Protein AF-B5U8W1-F1 (afdb_monomer)

Organism: Enterococcus faecium (NCBI:txid1352)

Structure (mmCIF, N/CA/C/O backbone):
data_AF-B5U8W1-F1
#
_entry.id   AF-B5U8W1-F1
#
loop_
_atom_site.group_PDB
_atom_site.id
_atom_site.type_symbol
_atom_site.label_atom_id
_atom_site.label_alt_id
_atom_site.label_comp_id
_atom_site.label_asym_id
_atom_site.label_entity_id
_atom_site.label_seq_id
_atom_site.pdbx_PDB_ins_code
_atom_site.Cartn_x
_atom_site.Cartn_y
_atom_site.Cartn_z
_atom_site.occupancy
_atom_site.B_iso_or_equiv
_atom_site.auth_seq_id
_atom_site.auth_comp_id
_atom_site.auth_asym_id
_atom_site.auth_atom_id
_atom_site.pdbx_PDB_model_num
ATOM 1 N N . MET A 1 1 ? 2.249 5.305 30.694 1.00 30.55 1 MET A N 1
ATOM 2 C CA . MET A 1 1 ? 3.292 5.042 29.687 1.00 30.55 1 MET A CA 1
ATOM 3 C C . MET A 1 1 ? 2.609 4.228 28.609 1.00 30.55 1 MET A C 1
ATOM 5 O O . MET A 1 1 ? 2.405 3.039 28.815 1.00 30.55 1 MET A O 1
ATOM 9 N N . SER A 1 2 ? 2.091 4.882 27.570 1.00 39.44 2 SER A N 1
ATOM 10 C CA . SER A 1 2 ? 1.620 4.175 26.380 1.00 39.44 2 SER A CA 1
ATOM 11 C C . SER A 1 2 ? 2.846 3.517 25.755 1.00 39.44 2 SER A C 1
ATOM 13 O O . SER A 1 2 ? 3.853 4.183 25.526 1.00 39.44 2 SER A O 1
ATOM 15 N N . ASN A 1 3 ? 2.806 2.200 25.561 1.00 41.41 3 ASN A N 1
ATOM 16 C CA . ASN A 1 3 ? 3.732 1.559 24.639 1.00 41.41 3 ASN A CA 1
ATOM 17 C C . ASN A 1 3 ? 3.352 2.088 23.257 1.00 41.41 3 ASN A C 1
ATOM 19 O O . ASN A 1 3 ? 2.388 1.605 22.670 1.00 41.41 3 ASN A O 1
ATOM 23 N N . GLU A 1 4 ? 4.041 3.126 22.796 1.00 60.97 4 GLU A N 1
ATOM 24 C CA . GLU A 1 4 ? 3.951 3.583 21.414 1.00 60.97 4 GLU A CA 1
ATOM 25 C C . GLU A 1 4 ? 4.407 2.399 20.555 1.00 60.97 4 GLU A C 1
ATOM 27 O O . GLU A 1 4 ? 5.575 2.002 20.582 1.00 60.97 4 GLU A O 1
ATOM 32 N N . GLN A 1 5 ? 3.449 1.711 19.932 1.00 71.38 5 GLN A N 1
ATOM 33 C CA . GLN A 1 5 ? 3.766 0.590 19.061 1.00 71.38 5 GLN A CA 1
ATOM 34 C C . GLN A 1 5 ? 4.515 1.140 17.853 1.00 71.38 5 GLN A C 1
ATOM 36 O O . GLN A 1 5 ? 4.061 2.078 17.205 1.00 71.38 5 GLN A O 1
ATOM 41 N N . ASN A 1 6 ? 5.677 0.556 17.575 1.00 83.88 6 ASN A N 1
ATOM 42 C CA . ASN A 1 6 ? 6.436 0.876 16.384 1.00 83.88 6 ASN A CA 1
ATOM 43 C C . ASN A 1 6 ? 5.897 0.034 15.218 1.00 83.88 6 ASN A C 1
ATOM 45 O O . ASN A 1 6 ? 6.032 -1.193 15.235 1.00 83.88 6 ASN A O 1
ATOM 49 N N . TYR A 1 7 ? 5.278 0.687 14.238 1.00 91.69 7 TYR A N 1
ATOM 50 C CA . TYR A 1 7 ? 4.768 0.040 13.025 1.00 91.69 7 TYR A CA 1
ATOM 51 C C . TYR A 1 7 ? 5.828 -0.056 11.917 1.00 91.69 7 TYR A C 1
ATOM 53 O O . TYR A 1 7 ? 5.619 -0.762 10.942 1.00 91.69 7 TYR A O 1
ATOM 61 N N . GLU A 1 8 ? 7.002 0.567 12.091 1.00 88.44 8 GLU A N 1
ATOM 62 C CA . GLU A 1 8 ? 8.129 0.467 11.145 1.00 88.44 8 GLU A CA 1
ATOM 63 C C . GLU A 1 8 ? 8.721 -0.949 11.087 1.00 88.44 8 GLU A C 1
ATOM 65 O O . GLU A 1 8 ? 9.368 -1.345 10.117 1.00 88.44 8 GLU A O 1
ATOM 70 N N . THR A 1 9 ? 8.547 -1.722 12.161 1.00 86.56 9 THR A N 1
ATOM 71 C CA . THR A 1 9 ? 8.993 -3.114 12.232 1.00 86.56 9 THR A CA 1
ATOM 72 C C . THR A 1 9 ? 7.877 -4.044 11.782 1.00 86.56 9 THR A C 1
ATOM 74 O O . THR A 1 9 ? 6.750 -3.897 12.230 1.00 86.56 9 THR A O 1
ATOM 77 N N . GLY A 1 10 ? 8.185 -5.053 10.967 1.00 91.00 10 GLY A N 1
ATOM 78 C CA . GLY A 1 10 ? 7.198 -6.073 10.615 1.00 91.00 10 GLY A CA 1
ATOM 79 C C . GLY A 1 10 ? 6.684 -6.856 11.833 1.00 91.00 10 GLY A C 1
ATOM 80 O O . GLY A 1 10 ? 7.427 -7.111 12.786 1.00 91.00 10 GLY A O 1
ATOM 81 N N . GLY A 1 11 ? 5.417 -7.267 11.794 1.00 95.00 11 GLY A N 1
ATOM 82 C CA . GLY A 1 11 ? 4.741 -7.951 12.894 1.00 95.00 11 GLY A CA 1
ATOM 83 C C . GLY A 1 11 ? 3.240 -8.133 12.670 1.00 95.00 11 GLY A C 1
ATOM 84 O O . GLY A 1 11 ? 2.691 -7.719 11.651 1.00 95.00 11 GLY A O 1
ATOM 85 N N . THR A 1 12 ? 2.571 -8.761 13.639 1.00 96.31 12 THR A N 1
ATOM 86 C CA . THR A 1 12 ? 1.105 -8.840 13.682 1.00 96.31 12 THR A CA 1
ATOM 87 C C . THR A 1 12 ? 0.570 -7.841 14.696 1.00 96.31 12 THR A C 1
ATOM 89 O O . THR A 1 12 ? 0.986 -7.854 15.857 1.00 96.31 12 THR A O 1
ATOM 92 N N . TYR A 1 13 ? -0.368 -7.004 14.265 1.00 96.12 13 TYR A N 1
ATOM 93 C CA . TYR A 1 13 ? -0.901 -5.890 15.040 1.00 96.12 13 TYR A CA 1
ATOM 94 C C . TYR A 1 13 ? -2.415 -5.988 15.161 1.00 96.12 13 TYR A C 1
ATOM 96 O O . TYR A 1 13 ? -3.094 -6.334 14.198 1.00 96.12 13 TYR A O 1
ATOM 104 N N . ARG A 1 14 ? -2.940 -5.642 16.339 1.00 97.00 14 ARG A N 1
ATOM 105 C CA . ARG A 1 14 ? -4.378 -5.491 16.569 1.00 97.00 14 ARG A CA 1
ATOM 106 C C . ARG A 1 14 ? -4.743 -4.024 16.403 1.00 97.00 14 ARG A C 1
ATOM 108 O O . ARG A 1 14 ? -4.259 -3.200 17.176 1.00 97.00 14 ARG A O 1
ATOM 115 N N . LEU A 1 15 ? -5.569 -3.718 15.412 1.00 96.56 15 LEU A N 1
ATOM 116 C CA . LEU A 1 15 ? -5.973 -2.359 15.050 1.00 96.56 15 LEU A CA 1
ATOM 117 C C . LEU A 1 15 ? -7.496 -2.272 14.895 1.00 96.56 15 LEU A C 1
ATOM 119 O O . LEU A 1 15 ? -8.208 -3.275 14.993 1.00 96.56 15 LEU A O 1
ATOM 123 N N . PHE A 1 16 ? -7.988 -1.062 14.646 1.00 96.94 16 PHE A N 1
ATOM 124 C CA . PHE A 1 16 ? -9.403 -0.760 14.494 1.00 96.94 16 PHE A CA 1
ATOM 125 C C . PHE A 1 16 ? -9.703 -0.066 13.165 1.00 96.94 16 PHE A C 1
ATOM 127 O O . PHE A 1 16 ? -8.886 0.701 12.656 1.00 96.94 16 PHE A O 1
ATOM 134 N N . HIS A 1 17 ? -10.902 -0.302 12.635 1.00 94.88 17 HIS A N 1
ATOM 135 C CA . HIS A 1 17 ? -11.462 0.402 11.482 1.00 94.88 17 HIS A CA 1
ATOM 136 C C . HIS A 1 17 ? -12.899 0.832 11.780 1.00 94.88 17 HIS A C 1
ATOM 138 O O . HIS A 1 17 ? -13.675 0.047 12.319 1.00 94.88 17 HIS A O 1
ATOM 144 N N . GLY A 1 18 ? -13.266 2.059 11.419 1.00 91.94 18 GLY A N 1
ATOM 145 C CA . GLY A 1 18 ? -14.639 2.553 11.517 1.00 91.94 18 GLY A CA 1
ATOM 146 C C . GLY A 1 18 ? -15.299 2.639 10.150 1.00 91.94 18 GLY A C 1
ATOM 147 O O . GLY A 1 18 ? -14.712 3.201 9.227 1.00 91.94 18 GLY A O 1
ATOM 148 N N . SER A 1 19 ? -16.523 2.128 10.019 1.00 89.69 19 SER A N 1
ATOM 149 C CA . SER A 1 19 ? -17.302 2.227 8.781 1.00 89.69 19 SER A CA 1
ATOM 150 C C . SER A 1 19 ? -18.789 2.376 9.066 1.00 89.69 19 SER A C 1
ATOM 152 O O . SER A 1 19 ? -19.325 1.741 9.966 1.00 89.69 19 SER A O 1
ATOM 154 N N . MET A 1 20 ? -19.483 3.153 8.239 1.00 87.69 20 MET A N 1
ATOM 155 C CA . MET A 1 20 ? -20.947 3.243 8.267 1.00 87.69 20 MET A CA 1
ATOM 156 C C . MET A 1 20 ? -21.636 1.969 7.770 1.00 87.69 20 MET A C 1
ATOM 158 O O . MET A 1 20 ? -22.775 1.694 8.137 1.00 87.69 20 MET A O 1
ATOM 162 N N . ASN A 1 21 ? -20.956 1.200 6.920 1.00 86.62 21 ASN A N 1
ATOM 163 C CA . ASN A 1 21 ? -21.513 0.021 6.273 1.00 86.62 21 ASN A CA 1
ATOM 164 C C . ASN A 1 21 ? -20.917 -1.253 6.868 1.00 86.62 21 ASN A C 1
ATOM 166 O O . ASN A 1 21 ? -19.707 -1.327 7.125 1.00 86.62 21 ASN A O 1
ATOM 170 N N . LYS A 1 22 ? -21.770 -2.267 7.030 1.00 90.38 22 LYS A N 1
ATOM 171 C CA . LYS A 1 22 ? -21.337 -3.618 7.374 1.00 90.38 22 LYS A CA 1
ATOM 172 C C . LYS A 1 22 ? -20.770 -4.313 6.139 1.00 90.38 22 LYS A C 1
ATOM 174 O O . LYS A 1 22 ? -21.402 -4.286 5.086 1.00 90.38 22 LYS A O 1
ATOM 179 N N . PHE A 1 23 ? -19.623 -4.953 6.289 1.00 90.62 23 PHE A N 1
ATOM 180 C CA . PHE A 1 23 ? -18.994 -5.800 5.287 1.00 90.62 23 PHE A CA 1
ATOM 181 C C . PHE A 1 23 ? -18.263 -6.949 5.982 1.00 90.62 23 PHE A C 1
ATOM 183 O O . PHE A 1 23 ? -17.957 -6.869 7.172 1.00 90.62 23 PHE A O 1
ATOM 190 N N . ASP A 1 24 ? -17.990 -8.008 5.227 1.00 92.12 24 ASP A N 1
ATOM 191 C CA . ASP A 1 24 ? -17.320 -9.208 5.739 1.00 92.12 24 ASP A CA 1
ATOM 192 C C . ASP A 1 24 ? -15.857 -9.308 5.274 1.00 92.12 24 ASP A C 1
ATOM 194 O O . ASP A 1 24 ? -15.098 -10.125 5.792 1.00 92.12 24 ASP A O 1
ATOM 198 N N . GLU A 1 25 ? -15.440 -8.459 4.329 1.00 89.88 25 GLU A N 1
ATOM 199 C CA . GLU A 1 25 ? -14.076 -8.410 3.803 1.00 89.88 25 GLU A CA 1
ATOM 200 C C . GLU A 1 25 ? -13.657 -6.987 3.418 1.00 89.88 25 GLU A C 1
ATOM 202 O O . GLU A 1 25 ? -14.478 -6.163 3.008 1.00 89.88 25 GLU A O 1
ATOM 207 N N . PHE A 1 26 ? -12.361 -6.701 3.553 1.00 90.94 26 PHE A N 1
ATOM 208 C CA . PHE A 1 26 ? -11.763 -5.490 3.004 1.00 90.94 26 PHE A CA 1
ATOM 209 C C . PHE A 1 26 ? -11.392 -5.720 1.538 1.00 90.94 26 PHE A C 1
ATOM 211 O O . PHE A 1 26 ? -10.881 -6.778 1.182 1.00 90.94 26 PHE A O 1
ATOM 218 N N . SER A 1 27 ? -11.595 -4.710 0.698 1.00 86.94 27 SER A N 1
ATOM 219 C CA . SER A 1 27 ? -11.246 -4.737 -0.725 1.00 86.94 27 SER A CA 1
ATOM 220 C C . SER A 1 27 ? -10.833 -3.334 -1.176 1.00 86.94 27 SER A C 1
ATOM 222 O O . SER A 1 27 ? -11.279 -2.334 -0.600 1.00 86.94 27 SER A O 1
ATOM 224 N N . LEU A 1 28 ? -9.968 -3.266 -2.192 1.00 84.56 28 LEU A N 1
ATOM 225 C CA . LEU A 1 28 ? -9.628 -2.014 -2.876 1.00 84.56 28 LEU A CA 1
ATOM 226 C C . LEU A 1 28 ? -10.574 -1.711 -4.054 1.00 84.56 28 LEU A C 1
ATOM 228 O O . LEU A 1 28 ? -10.574 -0.586 -4.540 1.00 84.56 28 LEU A O 1
ATOM 232 N N . ASP A 1 29 ? -11.439 -2.653 -4.448 1.00 70.56 29 ASP A N 1
ATOM 233 C CA . ASP A 1 29 ? -12.344 -2.534 -5.605 1.00 70.56 29 ASP A CA 1
ATOM 234 C C . ASP A 1 29 ? -13.505 -1.558 -5.375 1.00 70.56 29 ASP A C 1
ATOM 236 O O . ASP A 1 29 ? -14.103 -1.039 -6.316 1.00 70.56 29 ASP A O 1
ATOM 240 N N . HIS A 1 30 ? -13.873 -1.327 -4.111 1.00 56.78 30 HIS A N 1
ATOM 241 C CA . HIS A 1 30 ? -15.140 -0.686 -3.743 1.00 56.78 30 HIS A CA 1
ATOM 242 C C . HIS A 1 30 ? -15.004 0.769 -3.266 1.00 56.78 30 HIS A C 1
ATOM 244 O O . HIS A 1 30 ? -15.860 1.256 -2.521 1.00 56.78 30 HIS A O 1
ATOM 250 N N . LYS A 1 31 ? -13.972 1.509 -3.698 1.00 52.62 31 LYS A N 1
ATOM 251 C CA . LYS A 1 31 ? -13.889 2.957 -3.433 1.00 52.62 31 LYS A CA 1
ATOM 252 C C . LYS A 1 31 ? -13.625 3.801 -4.674 1.00 52.62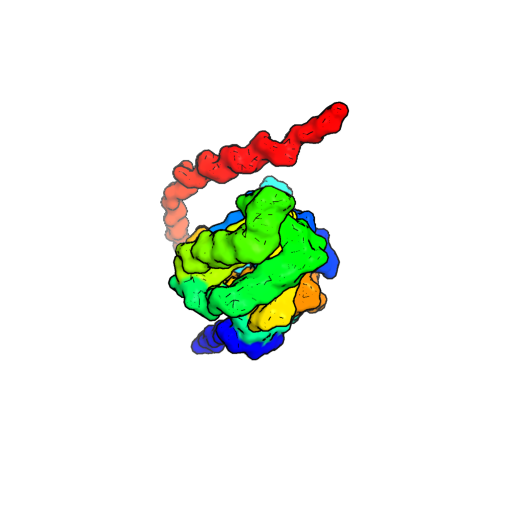 31 LYS A C 1
ATOM 254 O O . LYS A 1 31 ? -12.707 3.564 -5.445 1.00 52.62 31 LYS A O 1
ATOM 259 N N . GLY A 1 32 ? -14.447 4.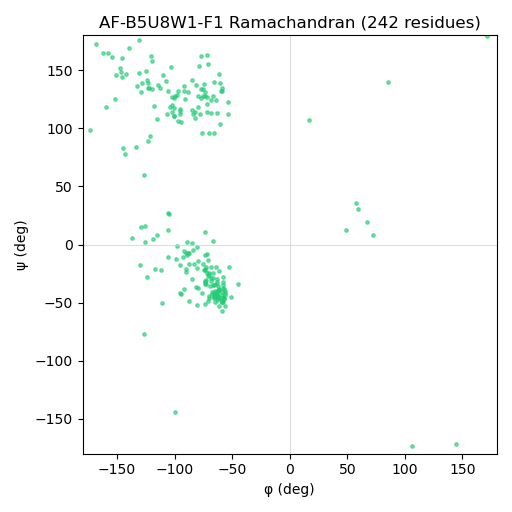844 -4.802 1.00 42.69 32 GLY A N 1
ATOM 260 C CA . GLY A 1 32 ? -14.302 5.902 -5.788 1.00 42.69 32 GLY A CA 1
ATOM 261 C C . GLY A 1 32 ? -13.163 6.865 -5.454 1.00 42.69 32 GLY A C 1
ATOM 262 O O . GLY A 1 32 ? -13.081 7.369 -4.337 1.00 42.69 32 GLY A O 1
ATOM 263 N N . LEU A 1 33 ? -12.325 7.113 -6.462 1.00 35.56 33 LEU A N 1
ATOM 264 C CA . LEU A 1 33 ? -11.716 8.392 -6.871 1.00 35.56 33 LEU A CA 1
ATOM 265 C C . LEU A 1 33 ? -11.032 9.305 -5.840 1.00 35.56 33 LEU A C 1
ATOM 267 O O . LEU A 1 33 ? -10.677 10.424 -6.192 1.00 35.56 33 LEU A O 1
ATOM 271 N N . ASN A 1 34 ? -10.767 8.855 -4.620 1.00 38.81 34 ASN A N 1
ATOM 272 C CA . ASN A 1 34 ? -10.012 9.633 -3.648 1.00 38.81 34 ASN A CA 1
ATOM 273 C C . ASN A 1 34 ? -8.794 8.829 -3.197 1.00 38.81 34 ASN A C 1
ATOM 275 O O . ASN A 1 34 ? -8.845 8.121 -2.191 1.00 38.81 34 ASN A O 1
ATOM 279 N N . GLY A 1 35 ? -7.683 8.986 -3.923 1.00 44.66 35 GLY A N 1
ATOM 280 C CA . GLY A 1 35 ? -6.381 8.929 -3.268 1.00 44.66 35 GLY A CA 1
ATOM 281 C C . GLY A 1 35 ? -6.442 9.942 -2.132 1.00 44.66 35 GLY A C 1
ATOM 282 O O . GLY A 1 35 ? -6.656 11.132 -2.366 1.00 44.66 35 GLY A O 1
ATOM 283 N N . THR A 1 36 ? -6.414 9.474 -0.889 1.00 63.03 36 THR A N 1
ATOM 284 C CA . THR A 1 36 ? -6.356 10.423 0.220 1.00 63.03 36 THR A CA 1
ATOM 285 C C . THR A 1 36 ? -4.955 11.037 0.227 1.00 63.03 36 THR A C 1
ATOM 287 O O . THR A 1 36 ? -4.025 10.468 -0.348 1.00 63.03 36 THR A O 1
ATOM 290 N N . ALA A 1 37 ? -4.767 12.160 0.921 1.00 65.56 37 ALA A N 1
ATOM 291 C CA . ALA A 1 37 ? -3.443 12.769 1.084 1.00 65.56 37 ALA A CA 1
ATOM 292 C C . ALA A 1 37 ? -2.370 11.793 1.625 1.00 65.56 37 ALA A C 1
ATOM 294 O O . ALA A 1 37 ? -1.185 12.042 1.458 1.00 65.56 37 ALA A O 1
ATOM 295 N N . ASN A 1 38 ? -2.785 10.679 2.242 1.00 82.38 38 ASN A N 1
ATOM 296 C CA . ASN A 1 38 ? -1.913 9.687 2.868 1.00 82.38 38 ASN A CA 1
ATOM 297 C C . ASN A 1 38 ? -1.783 8.384 2.055 1.00 82.38 38 ASN A C 1
ATOM 299 O O . ASN A 1 38 ? -1.329 7.379 2.596 1.00 82.38 38 ASN A O 1
ATOM 303 N N . GLY A 1 39 ? -2.233 8.366 0.796 1.00 86.12 39 GLY A N 1
ATOM 304 C CA . GLY A 1 39 ? -2.195 7.187 -0.073 1.00 86.12 39 GLY A CA 1
ATOM 305 C C . GLY A 1 39 ? -3.544 6.512 -0.312 1.00 86.12 39 GLY A C 1
ATOM 306 O O . GLY A 1 39 ? -4.601 7.015 0.083 1.00 86.12 39 GLY A O 1
ATOM 307 N N . PHE A 1 40 ? -3.501 5.367 -0.993 1.00 89.81 40 PHE A N 1
ATOM 308 C CA . PHE A 1 40 ? -4.621 4.435 -1.110 1.00 89.81 40 PHE A CA 1
ATOM 309 C C . PHE A 1 40 ? -4.411 3.227 -0.190 1.00 89.81 40 PHE A C 1
ATOM 311 O O . PHE A 1 40 ? -3.281 2.857 0.111 1.00 89.81 40 PHE A O 1
ATOM 318 N N . GLY A 1 41 ? -5.502 2.596 0.247 1.00 92.06 41 GLY A N 1
ATOM 319 C CA . GLY A 1 41 ? -5.459 1.380 1.060 1.00 92.06 41 GLY A CA 1
ATOM 320 C C . GLY A 1 41 ? -6.572 1.300 2.103 1.00 92.06 41 GLY A C 1
ATOM 321 O O . GLY A 1 41 ? -7.500 2.113 2.133 1.00 92.06 41 GLY A O 1
ATOM 322 N N . VAL A 1 42 ? -6.475 0.301 2.977 1.00 93.12 42 VAL A N 1
ATOM 323 C CA . VAL A 1 42 ? -7.359 0.095 4.127 1.00 93.12 42 VAL A CA 1
ATOM 324 C C . VAL A 1 42 ? -6.857 0.924 5.306 1.00 93.12 42 VAL A C 1
ATOM 326 O O . VAL A 1 42 ? -5.775 0.683 5.831 1.00 93.12 42 VAL A O 1
ATOM 329 N N . TYR A 1 43 ? -7.659 1.893 5.742 1.00 93.06 43 TYR A N 1
ATOM 330 C CA . TYR A 1 43 ? -7.314 2.811 6.830 1.00 93.06 43 TYR A CA 1
ATOM 331 C C . TYR A 1 43 ? -7.597 2.165 8.180 1.00 93.06 43 TYR A C 1
ATOM 333 O O . TYR A 1 43 ? -8.758 1.926 8.514 1.00 93.06 43 TYR A O 1
ATOM 341 N N . LEU A 1 44 ? -6.551 1.912 8.957 1.00 94.62 44 LEU A N 1
ATOM 342 C CA . LEU A 1 44 ? -6.619 1.352 10.301 1.00 94.62 44 LEU A CA 1
ATOM 343 C C . LEU A 1 44 ? -6.017 2.325 11.318 1.00 94.62 44 LEU A C 1
ATOM 345 O O . LEU A 1 44 ? -5.187 3.167 10.986 1.00 94.62 44 LEU A O 1
ATOM 349 N N . THR A 1 45 ? -6.393 2.187 12.583 1.00 94.12 45 THR A N 1
ATOM 350 C CA . THR A 1 45 ? -5.824 2.975 13.682 1.00 94.12 45 THR A CA 1
ATOM 351 C C . THR A 1 45 ? -5.667 2.118 14.939 1.00 94.12 45 THR A C 1
ATOM 353 O O . THR A 1 45 ? -6.490 1.233 15.180 1.00 94.12 45 THR A O 1
ATOM 356 N N . PRO A 1 46 ? -4.640 2.342 15.777 1.00 93.94 46 PRO A N 1
ATOM 357 C CA . PRO A 1 46 ? -4.584 1.727 17.103 1.00 93.94 46 PRO A CA 1
ATOM 358 C C . PRO A 1 46 ? -5.600 2.303 18.091 1.00 93.94 46 PRO A C 1
ATOM 360 O O . PRO A 1 46 ? -5.817 1.723 19.156 1.00 93.94 46 PRO A O 1
ATOM 363 N N . ASN A 1 47 ? -6.214 3.440 17.767 1.00 93.00 47 ASN A N 1
ATOM 364 C CA . ASN A 1 47 ? -7.130 4.140 18.647 1.00 93.00 47 ASN A CA 1
ATOM 365 C C . ASN A 1 47 ? -8.587 3.787 18.320 1.00 93.00 47 ASN A C 1
ATOM 367 O O . ASN A 1 47 ? -9.164 4.259 17.338 1.00 93.00 47 ASN A O 1
ATOM 371 N N . LYS A 1 48 ? -9.205 2.980 19.190 1.00 93.94 48 LYS A N 1
ATOM 372 C CA . LYS A 1 48 ? -10.614 2.591 19.052 1.00 93.94 48 LYS A CA 1
ATOM 373 C C . LYS A 1 48 ? -11.555 3.802 19.027 1.00 93.94 48 LYS A C 1
ATOM 375 O O . LYS A 1 48 ? -12.516 3.777 18.270 1.00 93.94 48 LYS A O 1
ATOM 380 N N . GLU A 1 49 ? -11.286 4.849 19.808 1.00 91.31 49 GLU A N 1
ATOM 381 C CA . GLU A 1 49 ? -12.141 6.046 19.860 1.00 91.31 49 GLU A CA 1
ATOM 382 C C . GLU A 1 49 ? -12.160 6.766 18.510 1.00 91.31 49 GLU A C 1
ATOM 384 O O . GLU A 1 49 ? -13.225 7.134 18.018 1.00 91.31 49 GLU A O 1
ATOM 389 N N . MET A 1 50 ? -11.007 6.880 17.850 1.00 89.38 50 MET A N 1
ATOM 390 C CA . MET A 1 50 ? -10.950 7.462 16.512 1.00 89.38 50 MET A CA 1
ATOM 391 C C . MET A 1 50 ? -11.701 6.603 15.488 1.00 89.38 50 MET A C 1
ATOM 393 O O . MET A 1 50 ? -12.451 7.139 14.672 1.00 89.38 50 MET A O 1
ATOM 397 N N . ALA A 1 51 ? -11.559 5.274 15.540 1.00 91.50 51 ALA A N 1
ATOM 398 C CA . ALA A 1 51 ? -12.348 4.384 14.688 1.00 91.50 51 ALA A CA 1
ATOM 399 C C . ALA A 1 51 ? -13.859 4.574 14.922 1.00 91.50 51 ALA A C 1
ATOM 401 O O . ALA A 1 51 ? -14.620 4.663 13.960 1.00 91.50 51 ALA A O 1
ATOM 402 N N . THR A 1 52 ? -14.296 4.732 16.175 1.00 91.88 52 THR A N 1
ATOM 403 C CA . THR A 1 52 ? -15.689 5.061 16.510 1.00 91.88 52 THR A CA 1
ATOM 404 C C . THR A 1 52 ? -16.143 6.362 15.847 1.00 91.88 52 THR A C 1
ATOM 406 O O . THR A 1 52 ? -17.190 6.369 15.205 1.00 91.88 52 THR A O 1
ATOM 409 N N . MET A 1 53 ? -15.333 7.428 15.870 1.00 87.81 53 MET A N 1
ATOM 410 C CA . MET A 1 53 ? -15.681 8.692 15.198 1.00 87.81 53 MET A CA 1
ATOM 411 C C . MET A 1 53 ? -15.939 8.515 13.694 1.00 87.81 53 MET A C 1
ATOM 413 O O . MET A 1 53 ? -16.779 9.212 13.130 1.00 87.81 53 MET A O 1
ATOM 417 N N . TYR A 1 54 ? -15.221 7.606 13.024 1.00 86.38 54 TYR A N 1
ATOM 418 C CA . TYR A 1 54 ? -15.459 7.265 11.615 1.00 86.38 54 TYR A CA 1
ATOM 419 C C . TYR A 1 54 ? -16.730 6.427 11.409 1.00 86.38 54 TYR A C 1
ATOM 421 O O . TYR A 1 54 ? -17.395 6.575 10.385 1.00 86.38 54 TYR A O 1
ATOM 429 N N . ALA A 1 55 ? -17.087 5.586 12.380 1.00 89.38 55 ALA A N 1
ATOM 430 C CA . ALA A 1 55 ? -18.320 4.808 12.368 1.00 89.38 55 ALA A CA 1
ATOM 431 C C . ALA A 1 55 ? -19.572 5.644 12.696 1.00 89.38 55 ALA A C 1
ATOM 433 O O . ALA A 1 55 ? -20.674 5.197 12.422 1.00 89.38 55 ALA A O 1
ATOM 434 N N . GLU A 1 56 ? -19.449 6.842 13.267 1.00 86.19 56 GLU A N 1
ATOM 435 C CA . GLU A 1 56 ? -20.598 7.665 13.687 1.00 86.19 56 GLU A CA 1
ATOM 436 C C . GLU A 1 56 ? -20.996 8.764 12.680 1.00 86.19 56 GLU A C 1
ATOM 438 O O . GLU A 1 56 ? -21.968 9.483 12.897 1.00 86.19 56 GLU A O 1
ATOM 443 N N . GLN A 1 57 ? -20.297 8.910 11.549 1.00 72.31 57 GLN A N 1
ATOM 444 C CA . GLN A 1 57 ? -20.483 10.039 10.616 1.00 72.31 57 GLN A CA 1
ATOM 445 C C . GLN A 1 57 ? -21.758 10.016 9.750 1.00 72.31 57 GLN A C 1
ATOM 447 O O . GLN A 1 57 ? -21.892 10.806 8.813 1.00 72.31 57 GLN A O 1
ATOM 452 N N . GLY A 1 58 ? -22.708 9.127 10.024 1.00 59.06 58 GLY A N 1
ATOM 453 C CA . GLY A 1 58 ? -23.934 9.006 9.244 1.00 59.06 58 GLY A CA 1
ATOM 454 C C . GLY A 1 58 ? -24.911 10.149 9.502 1.00 59.06 58 GLY A C 1
ATOM 455 O O . GLY A 1 58 ? -25.342 10.373 10.629 1.00 59.06 58 GLY A O 1
ATOM 456 N N . SER A 1 59 ? -25.379 10.805 8.440 1.00 53.47 59 SER A N 1
ATOM 457 C CA . SER A 1 59 ? -26.355 11.910 8.493 1.00 53.47 59 SER A CA 1
ATOM 458 C C . SER A 1 59 ? -27.763 11.515 8.979 1.00 53.47 59 SER A C 1
ATOM 460 O O . SER A 1 59 ? -28.661 12.352 9.004 1.00 53.47 59 SER A O 1
ATOM 462 N N . ASN A 1 60 ? -27.976 10.251 9.359 1.00 57.66 60 ASN A N 1
ATOM 463 C CA . ASN A 1 60 ? -29.299 9.669 9.604 1.00 57.66 60 ASN A CA 1
ATOM 464 C C . ASN A 1 60 ? -29.540 9.246 11.065 1.00 57.66 60 ASN A C 1
ATOM 466 O O . ASN A 1 60 ? -30.543 8.593 11.342 1.00 57.66 60 ASN A O 1
ATOM 470 N N . GLY A 1 61 ? -28.638 9.577 11.998 1.00 60.25 61 GLY A N 1
ATOM 471 C CA . GLY A 1 61 ? -28.780 9.211 13.419 1.00 60.25 61 GLY A CA 1
ATOM 472 C C . GLY A 1 61 ? -28.569 7.721 13.733 1.00 60.25 61 GLY A C 1
ATOM 473 O O . GLY A 1 61 ? -28.805 7.298 14.868 1.00 60.25 61 GLY A O 1
ATOM 474 N N . ASN A 1 62 ? -28.118 6.942 12.745 1.00 68.25 62 ASN A N 1
ATOM 475 C CA . ASN A 1 62 ? -27.655 5.569 12.923 1.00 68.25 62 ASN A CA 1
ATOM 476 C C . ASN A 1 62 ? -26.135 5.566 13.036 1.00 68.25 62 ASN A C 1
ATOM 478 O O . ASN A 1 62 ? -25.456 6.154 12.193 1.00 68.25 62 ASN A O 1
ATOM 482 N N . ASN A 1 63 ? -25.626 4.861 14.040 1.00 83.94 63 ASN A N 1
ATOM 483 C CA . ASN A 1 63 ? -24.208 4.573 14.154 1.00 83.94 63 ASN A CA 1
ATOM 484 C C . ASN A 1 63 ? -23.833 3.449 13.173 1.00 83.94 63 ASN A C 1
ATOM 486 O O . ASN A 1 63 ? -24.690 2.723 12.668 1.00 83.94 63 ASN A O 1
ATOM 490 N N . GLY A 1 64 ? -22.549 3.320 12.884 1.00 91.69 64 GLY A N 1
ATOM 491 C CA . GLY A 1 64 ? -21.984 2.280 12.038 1.00 91.69 64 GLY A CA 1
ATOM 492 C C . GLY A 1 64 ? -21.365 1.145 12.846 1.00 91.69 64 GLY A C 1
ATOM 493 O O . GLY A 1 64 ? -21.831 0.770 13.923 1.00 91.69 64 GLY A O 1
ATOM 494 N N . PHE A 1 65 ? -20.276 0.614 12.304 1.00 93.50 65 PHE A N 1
ATOM 495 C CA . PHE A 1 65 ? -19.567 -0.552 12.795 1.00 93.50 65 PHE A CA 1
ATOM 496 C C . PHE A 1 65 ? -18.111 -0.207 13.092 1.00 93.50 65 PHE A C 1
ATOM 498 O O . PHE A 1 65 ? -17.427 0.414 12.271 1.00 93.50 65 PHE A O 1
ATOM 505 N N . VAL A 1 66 ? -17.623 -0.661 14.245 1.00 96.25 66 VAL A N 1
ATOM 506 C CA . VAL A 1 66 ? -16.194 -0.651 14.572 1.00 96.25 66 VAL A CA 1
ATOM 507 C C . VAL A 1 66 ? -15.660 -2.066 14.438 1.00 96.25 66 VAL A C 1
ATOM 509 O O . VAL A 1 66 ? -16.080 -2.980 15.144 1.00 96.25 66 VAL A O 1
ATOM 512 N N . TYR A 1 67 ? -14.720 -2.241 13.525 1.00 96.94 67 TYR A N 1
ATOM 513 C CA . TYR A 1 67 ? -14.037 -3.499 13.287 1.00 96.94 67 TYR A CA 1
ATOM 514 C C . TYR A 1 67 ? -12.789 -3.538 14.140 1.00 96.94 67 TYR A C 1
ATOM 516 O O . TYR A 1 67 ? -11.996 -2.598 14.139 1.00 96.94 67 TYR A O 1
ATOM 524 N N . GLU A 1 68 ? -12.604 -4.650 14.825 1.00 98.06 68 GLU A N 1
ATOM 525 C CA . GLU A 1 68 ? -11.336 -5.033 15.403 1.00 98.06 68 GLU A CA 1
ATOM 526 C C . GLU A 1 68 ? -10.669 -6.044 14.479 1.00 98.06 68 GLU A C 1
ATOM 528 O O . GLU A 1 68 ? -11.282 -7.044 14.092 1.00 98.06 68 GLU A O 1
ATOM 533 N N . VAL A 1 69 ? -9.420 -5.772 14.114 1.00 97.62 69 VAL A N 1
ATOM 534 C CA . VAL A 1 69 ? -8.703 -6.552 13.110 1.00 97.62 69 VAL A CA 1
ATOM 535 C C . VAL A 1 69 ? -7.325 -6.957 13.606 1.00 97.62 69 VAL A C 1
ATOM 537 O O . VAL A 1 69 ? -6.670 -6.203 14.325 1.00 97.62 69 VAL 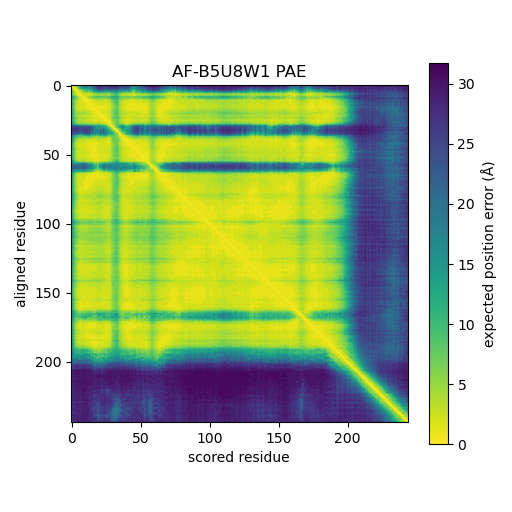A O 1
ATOM 540 N N . ASN A 1 70 ? -6.864 -8.124 13.167 1.00 97.94 70 ASN A N 1
ATOM 541 C CA . ASN A 1 70 ? -5.454 -8.483 13.178 1.00 97.94 70 ASN A CA 1
ATOM 542 C C . ASN A 1 70 ? -4.874 -8.235 11.784 1.00 97.94 70 ASN A C 1
ATOM 544 O O . ASN A 1 70 ? -5.413 -8.725 10.793 1.00 97.94 70 ASN A O 1
ATOM 548 N N . VAL A 1 71 ? -3.764 -7.504 11.702 1.00 97.06 71 VAL A N 1
ATOM 549 C CA . VAL A 1 71 ? -3.067 -7.226 10.443 1.00 97.06 71 VAL A CA 1
ATOM 550 C C . VAL A 1 71 ? -1.616 -7.682 10.495 1.00 97.06 71 VAL A C 1
ATOM 552 O O . VAL A 1 71 ? -0.931 -7.494 11.499 1.00 97.06 71 VAL A O 1
ATOM 555 N N . GLU A 1 72 ? -1.144 -8.279 9.404 1.00 97.06 72 GLU A N 1
ATOM 556 C CA . GLU A 1 72 ? 0.261 -8.639 9.204 1.00 97.06 72 GLU A CA 1
ATOM 557 C C . GLU A 1 72 ? 0.978 -7.538 8.410 1.00 97.06 72 GLU A C 1
ATOM 559 O O . GLU A 1 72 ? 0.671 -7.305 7.242 1.00 97.06 72 GLU A O 1
ATOM 564 N N . LEU A 1 73 ? 1.946 -6.872 9.040 1.00 97.25 73 LEU A N 1
ATOM 565 C CA . LEU A 1 73 ? 2.764 -5.816 8.442 1.00 97.25 73 LEU A CA 1
ATOM 566 C C . LEU A 1 73 ? 4.200 -6.310 8.239 1.00 97.25 73 LEU A C 1
ATOM 568 O O . LEU A 1 73 ? 4.715 -7.093 9.038 1.00 97.25 73 LEU A O 1
ATOM 572 N N . GLU A 1 74 ? 4.857 -5.848 7.177 1.00 97.00 74 GLU A N 1
ATOM 573 C CA . GLU A 1 74 ? 6.228 -6.244 6.828 1.00 97.00 74 GLU A CA 1
ATOM 574 C C . GLU A 1 74 ? 7.135 -5.021 6.650 1.00 97.00 74 GLU A C 1
ATOM 576 O O . GLU A 1 74 ? 7.922 -4.720 7.545 1.00 97.00 74 GLU A O 1
ATOM 581 N N . LYS A 1 75 ? 7.027 -4.315 5.517 1.00 97.31 75 LYS A N 1
ATOM 582 C CA . LYS A 1 75 ? 7.805 -3.102 5.224 1.00 97.31 75 LYS A CA 1
ATOM 583 C C . LYS A 1 75 ? 6.874 -1.900 4.997 1.00 97.31 75 LYS A C 1
ATOM 585 O O . LYS A 1 75 ? 5.897 -2.057 4.256 1.00 97.31 75 LYS A O 1
ATOM 590 N N . PRO A 1 76 ? 7.140 -0.730 5.598 1.00 97.12 76 PRO A N 1
ATOM 591 C CA . PRO A 1 76 ? 6.395 0.489 5.314 1.00 97.12 76 PRO A CA 1
ATOM 592 C C . PRO A 1 76 ? 6.847 1.145 4.001 1.00 97.12 76 PRO A C 1
ATOM 594 O O . PRO A 1 76 ? 7.988 0.989 3.563 1.00 97.12 76 PRO A O 1
ATOM 597 N N . ILE A 1 77 ? 5.936 1.888 3.383 1.00 96.88 77 ILE A N 1
ATOM 598 C CA . ILE A 1 77 ? 6.188 2.880 2.339 1.00 96.88 77 ILE A CA 1
ATOM 599 C C . ILE A 1 77 ? 6.459 4.218 3.037 1.00 96.88 77 ILE A C 1
ATOM 601 O O . ILE A 1 77 ? 5.706 4.624 3.925 1.00 96.88 77 ILE A O 1
ATOM 605 N N . SER A 1 78 ? 7.537 4.899 2.646 1.00 95.56 78 SER A N 1
ATOM 606 C CA . SER A 1 78 ? 7.951 6.155 3.273 1.00 95.56 78 SER A CA 1
ATOM 607 C C . SER A 1 78 ? 7.099 7.343 2.820 1.00 95.56 78 SER A C 1
ATOM 609 O O . SER A 1 78 ? 7.016 7.641 1.630 1.00 95.56 78 SER A O 1
ATOM 611 N N . MET A 1 79 ? 6.535 8.070 3.789 1.00 92.75 79 MET A N 1
ATOM 612 C CA . MET A 1 79 ? 5.835 9.349 3.581 1.00 92.75 79 MET A CA 1
ATOM 613 C C . MET A 1 79 ? 6.779 10.522 3.279 1.00 92.75 79 MET A C 1
ATOM 615 O O . MET A 1 79 ? 6.333 11.548 2.782 1.00 92.75 79 MET A O 1
ATOM 619 N N . ASN A 1 80 ? 8.064 10.421 3.636 1.00 93.06 80 ASN A N 1
ATOM 620 C CA . ASN A 1 80 ? 8.932 11.601 3.759 1.00 93.06 80 ASN A CA 1
ATOM 621 C C . ASN A 1 80 ? 10.107 11.623 2.781 1.00 93.06 80 ASN A C 1
ATOM 623 O O . ASN A 1 80 ? 10.702 12.674 2.565 1.00 93.06 80 ASN A O 1
ATOM 627 N N . GLU A 1 81 ? 10.489 10.469 2.242 1.00 95.56 81 GLU A N 1
ATOM 628 C CA . GLU A 1 81 ? 11.657 10.355 1.373 1.00 95.56 81 GLU A CA 1
ATOM 629 C C . GLU A 1 81 ? 11.528 9.170 0.422 1.00 95.56 81 GLU A C 1
ATOM 631 O O . GLU A 1 81 ? 10.753 8.242 0.660 1.00 95.56 81 GLU A O 1
ATOM 636 N N . ARG A 1 82 ? 12.322 9.187 -0.648 1.00 96.00 82 ARG A N 1
ATOM 637 C CA . ARG A 1 82 ? 12.477 8.041 -1.540 1.00 96.00 82 ARG A CA 1
ATOM 638 C C . ARG A 1 82 ? 13.398 6.994 -0.937 1.00 96.00 82 ARG A C 1
ATOM 640 O O . ARG A 1 82 ? 14.608 7.197 -0.849 1.00 96.00 82 ARG A O 1
ATOM 647 N N . THR A 1 83 ? 12.829 5.844 -0.596 1.00 96.69 83 THR A N 1
ATOM 648 C CA . THR A 1 83 ? 13.578 4.654 -0.168 1.00 96.69 83 THR A CA 1
ATOM 649 C C . THR A 1 83 ? 13.482 3.518 -1.181 1.00 96.69 83 THR A C 1
ATOM 651 O O . THR A 1 83 ? 14.362 2.656 -1.215 1.00 96.69 83 THR A O 1
ATOM 654 N N . ILE A 1 84 ? 12.454 3.528 -2.038 1.00 97.81 84 ILE A N 1
ATOM 655 C CA . ILE A 1 84 ? 12.300 2.580 -3.143 1.00 97.81 84 ILE A CA 1
ATOM 656 C C . ILE A 1 84 ? 13.326 2.911 -4.219 1.00 97.81 84 ILE A C 1
ATOM 658 O O . ILE A 1 84 ? 13.270 3.965 -4.863 1.00 97.81 84 ILE A O 1
ATOM 662 N N . THR A 1 85 ? 14.258 1.983 -4.417 1.00 97.31 85 THR A N 1
ATOM 663 C CA . THR A 1 85 ? 15.346 2.128 -5.387 1.00 97.31 85 THR A CA 1
ATOM 664 C C . THR A 1 85 ? 14.840 2.039 -6.827 1.00 97.31 85 THR A C 1
ATOM 666 O O . THR A 1 85 ? 13.853 1.359 -7.104 1.00 97.31 85 THR A O 1
ATOM 669 N N . ASP A 1 86 ? 15.568 2.629 -7.780 1.00 96.75 86 ASP A N 1
ATOM 670 C CA . ASP A 1 86 ? 15.268 2.481 -9.215 1.00 96.75 86 ASP A CA 1
ATOM 671 C C . ASP A 1 86 ? 15.272 1.009 -9.668 1.00 96.75 86 ASP A C 1
ATOM 673 O O . ASP A 1 86 ? 14.567 0.634 -10.605 1.00 96.75 86 ASP A O 1
ATOM 677 N N . GLU A 1 87 ? 16.049 0.147 -9.002 1.00 97.88 87 GLU A N 1
ATOM 678 C CA . GLU A 1 87 ? 16.053 -1.292 -9.270 1.00 97.88 87 GLU A CA 1
ATOM 679 C C . GLU A 1 87 ? 14.746 -1.959 -8.816 1.00 97.88 87 GLU A C 1
ATOM 681 O O . GLU A 1 87 ? 14.174 -2.756 -9.563 1.00 97.88 87 GLU A O 1
ATOM 686 N N . GLU A 1 88 ? 14.263 -1.645 -7.611 1.00 98.38 88 GLU A N 1
ATOM 687 C CA . GLU A 1 88 ? 12.960 -2.114 -7.128 1.00 98.38 88 GLU A CA 1
ATOM 688 C C . GLU A 1 88 ? 11.829 -1.558 -7.997 1.00 98.38 88 GLU A C 1
ATOM 690 O O . GLU A 1 88 ? 10.990 -2.329 -8.460 1.00 98.38 88 GLU A O 1
ATOM 695 N N . LEU A 1 89 ? 11.852 -0.259 -8.306 1.00 98.44 89 LEU A N 1
ATOM 696 C CA . LEU A 1 89 ? 10.881 0.385 -9.187 1.00 98.44 89 LEU A CA 1
ATOM 697 C C . LEU A 1 89 ? 10.851 -0.276 -10.570 1.00 98.44 89 LEU A C 1
ATOM 699 O O . LEU A 1 89 ? 9.785 -0.630 -11.063 1.00 98.44 89 LEU A O 1
ATOM 703 N N . SER A 1 90 ? 12.011 -0.539 -11.175 1.00 98.38 90 SER A N 1
ATOM 704 C CA . SER A 1 90 ? 12.101 -1.238 -12.463 1.00 98.38 90 SER A CA 1
ATOM 705 C C . SER A 1 90 ? 11.432 -2.619 -12.434 1.00 98.38 90 SER A C 1
ATOM 707 O O . SER A 1 90 ? 10.762 -2.982 -13.402 1.00 98.38 90 SER A O 1
ATOM 709 N N . LYS A 1 91 ? 11.561 -3.364 -11.324 1.00 98.69 91 LYS A N 1
ATOM 710 C CA . LYS A 1 91 ? 10.902 -4.670 -11.121 1.00 98.69 91 LYS A CA 1
ATOM 711 C C . LYS A 1 91 ? 9.399 -4.537 -10.867 1.00 98.69 91 LYS A C 1
ATOM 713 O O . LYS A 1 91 ? 8.642 -5.416 -11.271 1.00 98.69 91 LYS A O 1
ATOM 718 N N . VAL A 1 92 ? 8.962 -3.469 -10.197 1.00 98.50 92 VAL A N 1
ATOM 719 C CA . VAL A 1 92 ? 7.533 -3.154 -10.035 1.00 98.50 92 VAL A CA 1
ATOM 720 C C . VAL A 1 92 ? 6.909 -2.890 -11.404 1.00 98.50 92 VAL A C 1
ATOM 722 O O . VAL A 1 92 ? 5.896 -3.503 -11.729 1.00 98.50 92 VAL A O 1
ATOM 725 N N . ILE A 1 93 ? 7.555 -2.068 -12.238 1.00 98.31 93 ILE A N 1
ATOM 726 C CA . ILE A 1 93 ? 7.099 -1.799 -13.607 1.00 98.31 93 ILE A CA 1
ATOM 727 C C . ILE A 1 93 ? 7.086 -3.075 -14.455 1.00 98.31 93 ILE A C 1
ATOM 729 O O . ILE A 1 93 ? 6.133 -3.271 -15.196 1.00 98.31 93 ILE A O 1
ATOM 733 N N . ASP A 1 94 ? 8.067 -3.978 -14.317 1.00 98.31 94 ASP A N 1
ATOM 734 C CA . ASP A 1 94 ? 8.022 -5.284 -15.003 1.00 98.31 94 ASP A CA 1
ATOM 735 C C . ASP A 1 94 ? 6.774 -6.091 -14.624 1.00 98.31 94 ASP A C 1
ATOM 737 O O . ASP A 1 94 ? 6.080 -6.606 -15.496 1.00 98.31 94 ASP A O 1
ATOM 741 N N . LYS A 1 95 ? 6.444 -6.168 -13.330 1.00 97.94 95 LYS A N 1
ATOM 742 C CA . LYS A 1 95 ? 5.253 -6.895 -12.866 1.00 97.94 95 LYS A CA 1
ATOM 743 C C . LYS A 1 95 ? 3.954 -6.289 -13.380 1.00 97.94 95 LYS A C 1
ATOM 745 O O . LYS A 1 95 ? 3.055 -7.029 -13.762 1.00 97.94 95 LYS A O 1
ATOM 750 N N . LEU A 1 96 ? 3.860 -4.962 -13.379 1.00 97.12 96 LEU A N 1
ATOM 751 C CA . LEU A 1 96 ? 2.681 -4.250 -13.871 1.00 97.12 96 LEU A CA 1
ATOM 752 C C . LEU A 1 96 ? 2.577 -4.306 -15.397 1.00 97.12 96 LEU A C 1
ATOM 754 O O . LEU A 1 96 ? 1.475 -4.358 -15.933 1.00 97.12 96 LEU A O 1
ATOM 758 N N . GLN A 1 97 ? 3.707 -4.371 -16.100 1.00 96.94 97 GLN A N 1
ATOM 759 C CA . GLN A 1 97 ? 3.736 -4.605 -17.539 1.00 96.94 97 GLN A CA 1
ATOM 760 C C . GLN A 1 97 ? 3.218 -6.006 -17.879 1.00 96.94 97 GLN A C 1
ATOM 762 O O . GLN A 1 97 ? 2.445 -6.158 -18.820 1.00 96.94 97 GLN A O 1
ATOM 767 N N . GLU A 1 98 ? 3.597 -7.021 -17.097 1.00 94.12 98 GLU A N 1
ATOM 768 C CA . GLU A 1 98 ? 3.107 -8.394 -17.264 1.00 94.12 98 GLU A CA 1
ATOM 769 C C . GLU A 1 98 ? 1.600 -8.534 -16.988 1.00 94.12 98 GLU A C 1
ATOM 771 O O . GLU A 1 98 ? 0.950 -9.358 -17.634 1.00 94.12 98 GLU A O 1
ATOM 776 N N . SER A 1 99 ? 1.043 -7.771 -16.038 1.00 91.38 99 SER A N 1
ATOM 777 C CA . SER A 1 99 ? -0.368 -7.895 -15.643 1.00 91.38 99 SER A CA 1
ATOM 778 C C . SER A 1 99 ? -1.320 -6.968 -16.399 1.00 91.38 99 SER A C 1
ATOM 780 O O . SER A 1 99 ? -2.425 -7.399 -16.713 1.00 91.38 99 SER A O 1
ATOM 782 N N . ASN A 1 100 ? -0.905 -5.729 -16.683 1.00 89.38 100 ASN A N 1
ATOM 783 C CA . ASN A 1 100 ? -1.790 -4.643 -17.123 1.00 89.38 100 ASN A CA 1
ATOM 784 C C . ASN A 1 100 ? -1.232 -3.788 -18.278 1.00 89.38 100 ASN A C 1
ATOM 786 O O . ASN A 1 100 ? -1.868 -2.811 -18.645 1.00 89.38 100 ASN A O 1
ATOM 790 N N . ASP A 1 101 ? -0.083 -4.136 -18.873 1.00 93.31 101 ASP A N 1
ATOM 791 C CA . ASP A 1 101 ? 0.515 -3.379 -19.994 1.00 93.31 101 ASP A CA 1
ATOM 792 C C . ASP A 1 101 ? 0.791 -1.888 -19.675 1.00 93.31 101 ASP A C 1
ATOM 794 O O . ASP A 1 101 ? 0.688 -1.018 -20.542 1.00 93.31 101 ASP A O 1
ATOM 798 N N . ILE A 1 102 ? 1.182 -1.606 -18.419 1.00 94.56 102 ILE A N 1
ATOM 799 C CA . ILE A 1 102 ? 1.387 -0.255 -17.850 1.00 94.56 102 ILE A CA 1
ATOM 800 C C . ILE A 1 102 ? 2.164 0.712 -18.749 1.00 94.56 102 ILE A C 1
ATOM 802 O O . ILE A 1 102 ? 1.922 1.915 -18.729 1.00 94.56 102 ILE A O 1
ATOM 806 N N . LEU A 1 103 ? 3.137 0.235 -19.527 1.00 96.88 103 LEU A N 1
ATOM 807 C CA . LEU A 1 103 ? 3.975 1.122 -20.330 1.00 96.88 103 LEU A CA 1
ATOM 808 C C . LEU A 1 103 ? 3.164 1.878 -21.393 1.00 96.88 103 LEU A C 1
ATOM 810 O O . LEU A 1 103 ? 3.519 3.017 -21.701 1.00 96.88 103 LEU A O 1
ATOM 814 N N . ASN A 1 104 ? 2.073 1.294 -21.903 1.00 95.31 104 ASN A N 1
ATOM 815 C CA . ASN A 1 104 ? 1.183 1.963 -22.855 1.00 95.31 104 ASN A CA 1
ATOM 816 C C . ASN A 1 104 ? 0.319 3.065 -22.220 1.00 95.31 104 ASN A C 1
ATOM 818 O O . ASN A 1 104 ? -0.119 3.960 -22.944 1.00 95.31 104 ASN A O 1
ATOM 822 N N . ASP A 1 105 ? 0.144 3.068 -20.894 1.00 94.19 105 ASP A N 1
ATOM 823 C CA . ASP A 1 105 ? -0.513 4.172 -20.179 1.00 94.19 105 ASP A CA 1
ATOM 824 C C . ASP A 1 105 ? 0.390 5.412 -20.081 1.00 94.19 105 ASP A C 1
ATOM 826 O O . ASP A 1 105 ? -0.094 6.537 -19.954 1.00 94.19 105 ASP A O 1
ATOM 830 N N . TYR A 1 106 ? 1.710 5.227 -20.200 1.00 92.50 106 TYR A N 1
ATOM 831 C CA . TYR A 1 106 ? 2.678 6.324 -20.192 1.00 92.50 106 TYR A CA 1
ATOM 832 C C . TYR A 1 106 ? 3.063 6.803 -21.594 1.00 92.50 106 TYR A C 1
ATOM 834 O O . TYR A 1 106 ? 3.227 8.007 -21.804 1.00 92.50 106 TYR A O 1
ATOM 842 N N . ASN A 1 107 ? 3.279 5.896 -22.555 1.00 95.06 107 ASN A N 1
ATOM 843 C CA . ASN A 1 107 ? 3.678 6.276 -23.913 1.00 95.06 107 ASN A CA 1
ATOM 844 C C . ASN A 1 107 ? 3.444 5.152 -24.938 1.00 95.06 107 ASN A C 1
ATOM 846 O O . ASN A 1 107 ? 3.306 3.988 -24.586 1.00 95.06 107 ASN A O 1
ATOM 850 N N . ASP A 1 108 ? 3.482 5.481 -26.231 1.00 94.69 108 ASP A N 1
ATOM 851 C CA . ASP A 1 108 ? 3.278 4.516 -27.319 1.00 94.69 108 ASP A CA 1
ATOM 852 C C . ASP A 1 108 ? 4.455 3.526 -27.436 1.00 94.69 108 ASP A C 1
ATOM 854 O O . ASP A 1 108 ? 5.477 3.786 -28.088 1.00 94.69 108 ASP A O 1
ATOM 858 N N . VAL A 1 109 ? 4.299 2.349 -26.823 1.00 96.75 109 VAL A N 1
ATOM 859 C CA . VAL A 1 109 ? 5.293 1.267 -26.851 1.00 96.75 109 VAL A CA 1
ATOM 860 C C . VAL A 1 109 ? 5.518 0.748 -28.269 1.00 96.75 109 VAL A C 1
ATOM 862 O O . VAL A 1 109 ? 6.640 0.364 -28.611 1.00 96.75 109 VAL A O 1
ATOM 865 N N . SER A 1 110 ? 4.487 0.758 -29.117 1.00 96.38 110 SER A N 1
ATOM 866 C CA . SER A 1 110 ? 4.580 0.265 -30.494 1.00 96.38 110 SER A CA 1
ATOM 867 C C . SER A 1 110 ? 5.459 1.159 -31.374 1.00 96.38 110 SER A C 1
ATOM 869 O O . SER A 1 110 ? 6.154 0.660 -32.263 1.00 96.38 110 SER A O 1
ATOM 871 N N . TYR A 1 111 ? 5.475 2.465 -31.091 1.00 96.56 111 TYR A N 1
ATOM 872 C CA . TYR A 1 111 ? 6.273 3.451 -31.811 1.00 96.56 111 TYR A CA 1
ATOM 873 C C . TYR A 1 111 ? 7.690 3.605 -31.236 1.00 96.56 111 TYR A C 1
ATOM 875 O O . TYR A 1 111 ? 8.667 3.571 -31.988 1.00 96.56 111 TYR A O 1
ATOM 883 N N . TYR A 1 112 ? 7.825 3.762 -29.914 1.00 97.12 112 TYR A N 1
ATOM 884 C CA . TYR A 1 112 ? 9.115 4.052 -29.265 1.00 97.12 112 TYR A CA 1
ATOM 885 C C . TYR A 1 112 ? 9.896 2.799 -28.847 1.00 97.12 112 TYR A C 1
ATOM 887 O O . TYR A 1 112 ? 11.126 2.837 -28.734 1.00 97.12 112 TYR A O 1
ATOM 895 N N . GLY A 1 113 ? 9.203 1.678 -28.651 1.00 97.50 113 GLY A N 1
ATOM 896 C CA . GLY A 1 113 ? 9.763 0.427 -28.157 1.00 97.50 113 GLY A CA 1
ATOM 897 C C . GLY A 1 113 ? 9.826 0.356 -26.629 1.00 97.50 113 GLY A C 1
ATOM 898 O O . GLY A 1 113 ? 10.234 1.296 -25.948 1.00 97.50 113 GLY A O 1
ATOM 899 N N . GLU A 1 114 ? 9.505 -0.821 -26.094 1.00 96.75 114 GLU A N 1
ATOM 900 C CA . GLU A 1 114 ? 9.336 -1.097 -24.657 1.00 96.75 114 GLU A CA 1
ATOM 901 C C . GLU A 1 114 ? 10.508 -0.621 -23.786 1.00 96.75 114 GLU A C 1
ATOM 903 O O . GLU A 1 114 ? 10.315 0.043 -22.773 1.00 96.75 114 GLU A O 1
ATOM 908 N N . LYS A 1 115 ? 11.752 -0.877 -24.212 1.00 97.19 115 LYS A N 1
ATOM 909 C CA . LYS A 1 115 ? 12.951 -0.472 -23.456 1.00 97.19 115 LYS A CA 1
ATOM 910 C C . LYS A 1 115 ? 13.102 1.042 -23.323 1.00 97.19 115 LYS A C 1
ATOM 912 O O . LYS A 1 115 ? 13.668 1.504 -22.334 1.00 97.19 115 LYS A O 1
ATOM 917 N N . VAL A 1 116 ? 12.686 1.798 -24.340 1.00 98.06 116 VAL A N 1
ATOM 918 C CA . VAL A 1 116 ? 12.774 3.263 -24.331 1.00 98.06 116 VAL A CA 1
ATOM 919 C C . VAL A 1 116 ? 11.708 3.811 -23.400 1.00 98.06 116 VAL A C 1
ATOM 921 O O . VAL A 1 116 ? 12.057 4.540 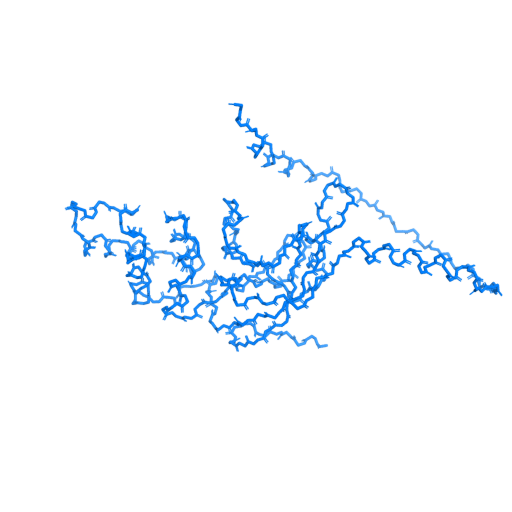-22.473 1.00 98.06 116 VAL A O 1
ATOM 924 N N . VAL A 1 117 ? 10.461 3.367 -23.584 1.00 98.12 117 VAL A N 1
ATOM 925 C CA . VAL A 1 117 ? 9.329 3.781 -22.750 1.00 98.12 117 VAL A CA 1
ATOM 926 C C . VAL A 1 117 ? 9.590 3.441 -21.286 1.00 98.12 117 VAL A C 1
ATOM 928 O O . VAL A 1 117 ? 9.545 4.328 -20.446 1.00 98.12 117 VAL A O 1
ATOM 931 N N . LYS A 1 118 ? 10.005 2.209 -20.967 1.00 98.00 118 LYS A N 1
ATOM 932 C CA . LYS A 1 118 ? 10.318 1.815 -19.585 1.00 98.00 118 LYS A CA 1
ATOM 933 C C . LYS A 1 118 ? 11.370 2.714 -18.931 1.00 98.00 118 LYS A C 1
ATOM 935 O O . LYS A 1 118 ? 11.233 3.075 -17.767 1.00 98.00 118 LYS A O 1
ATOM 940 N N . ARG A 1 119 ? 12.428 3.084 -19.659 1.00 97.81 119 ARG A N 1
ATOM 941 C CA . ARG A 1 119 ? 13.466 3.981 -19.129 1.00 97.81 119 ARG A CA 1
ATOM 942 C C . ARG A 1 119 ? 12.910 5.377 -18.840 1.00 97.81 119 ARG A C 1
ATOM 944 O O . ARG A 1 119 ? 13.303 5.970 -17.845 1.00 97.81 119 ARG A O 1
ATOM 951 N N . GLU A 1 120 ? 12.048 5.896 -19.709 1.00 97.38 120 GLU A N 1
ATOM 952 C CA . GLU A 1 120 ? 11.396 7.200 -19.525 1.00 97.38 120 GLU A CA 1
ATOM 953 C C . GLU A 1 120 ? 10.425 7.180 -18.343 1.00 97.38 120 GLU A C 1
ATOM 955 O O . GLU A 1 120 ? 10.470 8.085 -17.517 1.00 97.38 120 GLU A O 1
ATOM 960 N N . VAL A 1 121 ? 9.637 6.110 -18.206 1.00 97.12 121 VAL A N 1
ATOM 961 C CA . VAL A 1 121 ? 8.738 5.891 -17.065 1.00 97.12 121 VAL A CA 1
ATOM 962 C C . VAL A 1 121 ? 9.515 5.861 -15.755 1.00 97.12 121 VAL A C 1
ATOM 964 O O . VAL A 1 121 ? 9.176 6.597 -14.836 1.00 97.12 121 VAL A O 1
ATOM 967 N N . ILE A 1 122 ? 10.595 5.075 -15.673 1.00 97.75 122 ILE A N 1
ATOM 968 C CA . ILE A 1 122 ? 11.439 5.037 -14.469 1.00 97.75 122 ILE A CA 1
ATOM 969 C C . ILE A 1 122 ? 12.017 6.424 -14.185 1.00 97.75 122 ILE A C 1
ATOM 971 O O . ILE A 1 122 ? 11.912 6.891 -13.061 1.00 97.75 122 ILE A O 1
ATOM 975 N N . ALA A 1 123 ? 12.580 7.102 -15.192 1.00 96.94 123 ALA A N 1
ATOM 976 C CA . ALA A 1 123 ? 13.164 8.427 -15.002 1.00 96.94 123 ALA A CA 1
ATOM 977 C C . ALA A 1 123 ? 12.144 9.444 -14.468 1.00 96.94 123 ALA A C 1
ATOM 979 O O . ALA A 1 123 ? 12.469 10.173 -13.540 1.00 96.94 123 ALA A O 1
ATOM 980 N N . SER A 1 124 ? 10.922 9.451 -15.012 1.00 96.44 124 SER A N 1
ATOM 981 C CA . SER A 1 124 ? 9.838 10.323 -14.552 1.00 96.44 124 SER A CA 1
ATOM 982 C C . SER A 1 124 ? 9.387 9.973 -13.134 1.00 96.44 124 SER A C 1
ATOM 984 O O . SER A 1 124 ? 9.239 10.856 -12.299 1.00 96.44 124 SER A O 1
ATOM 986 N N . LEU A 1 125 ? 9.187 8.690 -12.834 1.00 96.25 125 LEU A N 1
ATOM 987 C CA . LEU A 1 125 ? 8.725 8.244 -11.519 1.00 96.25 125 LEU A CA 1
ATOM 988 C C . LEU A 1 125 ? 9.789 8.412 -10.427 1.00 96.25 125 LEU A C 1
ATOM 990 O O . LEU A 1 125 ? 9.442 8.537 -9.253 1.00 96.25 125 LEU A O 1
ATOM 994 N N . SER A 1 126 ? 11.075 8.430 -10.780 1.00 93.31 126 SER A N 1
ATOM 995 C CA . SER A 1 126 ? 12.173 8.731 -9.853 1.00 93.31 126 SER A CA 1
ATOM 996 C C . SER A 1 126 ? 12.240 10.214 -9.453 1.00 93.31 126 SER A C 1
ATOM 998 O O . SER A 1 126 ? 13.000 10.543 -8.546 1.00 93.31 126 SER A O 1
ATOM 1000 N N . GLU A 1 127 ? 11.447 11.099 -10.073 1.00 94.50 127 GLU A N 1
ATOM 1001 C CA . GLU A 1 127 ? 11.324 12.509 -9.663 1.00 94.50 127 GLU A CA 1
ATOM 1002 C C . GLU A 1 127 ? 10.393 12.710 -8.453 1.00 94.50 127 GLU A C 1
ATOM 1004 O O . GLU A 1 127 ? 10.439 13.768 -7.829 1.00 94.50 127 GLU A O 1
ATOM 1009 N N . ASN A 1 128 ? 9.585 11.704 -8.091 1.00 95.50 128 ASN A N 1
ATOM 1010 C CA . ASN A 1 128 ? 8.728 11.751 -6.902 1.00 95.50 128 ASN A CA 1
ATOM 1011 C C . ASN A 1 128 ? 9.548 11.955 -5.619 1.00 95.50 128 ASN A C 1
ATOM 1013 O O . ASN A 1 128 ? 10.549 11.270 -5.413 1.00 95.50 128 ASN A O 1
ATOM 1017 N N . GLU A 1 129 ? 9.099 12.853 -4.736 1.00 94.81 129 GLU A N 1
ATOM 1018 C CA . GLU A 1 129 ? 9.849 13.251 -3.532 1.00 94.81 129 GLU A CA 1
ATOM 1019 C C . GLU A 1 129 ? 9.857 12.169 -2.440 1.00 94.81 129 GLU A C 1
ATOM 1021 O O . GLU A 1 129 ? 10.834 12.028 -1.698 1.00 94.81 129 GLU A O 1
ATOM 1026 N N . ASN A 1 130 ? 8.787 11.376 -2.358 1.00 95.69 130 ASN A N 1
ATOM 1027 C CA . ASN A 1 130 ? 8.630 10.290 -1.396 1.00 95.69 130 ASN A CA 1
ATOM 1028 C C . ASN A 1 130 ? 7.983 9.049 -2.033 1.00 95.69 130 ASN A C 1
ATOM 1030 O O . ASN A 1 130 ? 7.532 9.066 -3.181 1.00 95.69 130 ASN A O 1
ATOM 1034 N N . ASP A 1 131 ? 8.008 7.932 -1.306 1.00 97.44 131 ASP A N 1
ATOM 1035 C CA . ASP A 1 131 ? 7.518 6.656 -1.828 1.00 97.44 131 ASP A CA 1
ATOM 1036 C C . ASP A 1 131 ? 5.976 6.582 -1.886 1.00 97.44 131 ASP A C 1
ATOM 1038 O O . ASP A 1 131 ? 5.443 5.786 -2.661 1.00 97.44 131 ASP A O 1
ATOM 1042 N N . VAL A 1 132 ? 5.256 7.397 -1.102 1.00 95.50 132 VAL A N 1
ATOM 1043 C CA . VAL A 1 132 ? 3.784 7.485 -1.156 1.00 95.50 132 VAL A CA 1
ATOM 1044 C C . VAL A 1 132 ? 3.312 8.159 -2.439 1.00 95.50 132 VAL A C 1
ATOM 1046 O O . VAL A 1 132 ? 2.412 7.642 -3.101 1.00 95.50 132 VAL A O 1
ATOM 1049 N N . ASP A 1 133 ? 3.948 9.256 -2.839 1.00 94.88 133 ASP A N 1
ATOM 1050 C CA . ASP A 1 133 ? 3.652 9.911 -4.114 1.00 94.88 133 ASP A CA 1
ATOM 1051 C C . ASP A 1 133 ? 3.963 8.971 -5.284 1.00 94.88 133 ASP A C 1
ATOM 1053 O O . ASP A 1 133 ? 3.133 8.793 -6.171 1.00 94.88 133 ASP A O 1
ATOM 1057 N N . LEU A 1 134 ? 5.083 8.237 -5.213 1.00 97.00 134 LEU A N 1
ATOM 1058 C CA . LEU A 1 134 ? 5.434 7.221 -6.209 1.00 97.00 134 LEU A CA 1
ATOM 1059 C C . LEU A 1 134 ? 4.341 6.155 -6.393 1.00 97.00 134 LEU A C 1
ATOM 1061 O O . LEU A 1 134 ? 3.959 5.848 -7.524 1.00 97.00 134 LEU A O 1
ATOM 1065 N N . ILE A 1 135 ? 3.885 5.526 -5.304 1.00 95.81 135 ILE A N 1
ATOM 1066 C CA . ILE A 1 135 ? 2.898 4.441 -5.404 1.00 95.81 135 ILE A CA 1
ATOM 1067 C C . ILE A 1 135 ? 1.529 4.975 -5.846 1.00 95.81 135 ILE A C 1
ATOM 1069 O O . ILE A 1 135 ? 0.841 4.309 -6.623 1.00 95.81 135 ILE A O 1
ATOM 1073 N N . ASN A 1 136 ? 1.156 6.183 -5.412 1.00 93.12 136 ASN A N 1
ATOM 1074 C CA . ASN A 1 136 ? -0.070 6.848 -5.844 1.00 93.12 136 ASN A CA 1
ATOM 1075 C C . ASN A 1 136 ? -0.038 7.195 -7.330 1.00 93.12 136 ASN A C 1
ATOM 1077 O O . ASN A 1 136 ? -1.012 6.921 -8.024 1.00 93.12 136 ASN A O 1
ATOM 1081 N N . ASP A 1 137 ? 1.065 7.754 -7.826 1.00 94.31 137 ASP A N 1
ATOM 1082 C CA . ASP A 1 137 ? 1.231 8.091 -9.239 1.00 94.31 137 ASP A CA 1
ATOM 1083 C C . ASP A 1 137 ? 1.045 6.860 -10.124 1.00 94.31 137 ASP A C 1
ATOM 1085 O O . ASP A 1 137 ? 0.278 6.900 -11.087 1.00 94.31 137 ASP A O 1
ATOM 1089 N N . ILE A 1 138 ? 1.686 5.742 -9.768 1.00 95.31 138 ILE A N 1
ATOM 1090 C CA . ILE A 1 138 ? 1.538 4.475 -10.494 1.00 95.31 138 ILE A CA 1
ATOM 1091 C C . ILE A 1 138 ? 0.085 3.996 -10.441 1.00 95.31 138 ILE A C 1
ATOM 1093 O O . ILE A 1 138 ? -0.513 3.750 -11.488 1.00 95.31 138 ILE A O 1
ATOM 1097 N N . GLY A 1 139 ? -0.496 3.900 -9.240 1.00 91.94 139 GLY A N 1
ATOM 1098 C CA . GLY A 1 139 ? -1.854 3.389 -9.050 1.00 91.94 139 GLY A CA 1
ATOM 1099 C C . GLY A 1 139 ? -2.917 4.228 -9.756 1.00 91.94 139 GLY A C 1
ATOM 1100 O O . GLY A 1 139 ? -3.842 3.679 -10.349 1.00 91.94 139 GLY A O 1
ATOM 1101 N N . ASN A 1 140 ? -2.757 5.552 -9.758 1.00 90.12 140 ASN A N 1
ATOM 1102 C CA . ASN A 1 140 ? -3.651 6.475 -10.453 1.00 90.12 140 ASN A CA 1
ATOM 1103 C C . ASN A 1 140 ? -3.460 6.444 -11.971 1.00 90.12 140 ASN A C 1
ATOM 1105 O O . ASN A 1 140 ? -4.439 6.609 -12.693 1.00 90.12 140 ASN A O 1
ATOM 1109 N N . THR A 1 141 ? -2.230 6.232 -12.453 1.00 91.19 141 THR A N 1
ATOM 1110 C CA . THR A 1 141 ? -1.956 6.130 -13.893 1.00 91.19 141 THR A CA 1
ATOM 1111 C C . THR A 1 141 ? -2.630 4.899 -14.488 1.00 91.19 141 THR A C 1
ATOM 1113 O O . THR A 1 141 ? -3.277 5.013 -15.524 1.00 91.19 141 THR A O 1
ATOM 1116 N N . ILE A 1 142 ? -2.539 3.750 -13.810 1.00 88.12 142 ILE A N 1
ATOM 1117 C CA . ILE A 1 142 ? -3.125 2.500 -14.319 1.00 88.12 142 ILE A CA 1
ATOM 1118 C C . ILE A 1 142 ? -4.591 2.294 -13.921 1.00 88.12 142 ILE A C 1
ATOM 1120 O O . ILE A 1 142 ? -5.276 1.455 -14.496 1.00 88.12 142 ILE A O 1
ATOM 1124 N N . GLY A 1 143 ? -5.083 3.022 -12.913 1.00 88.19 143 GLY A N 1
ATOM 1125 C CA . GLY A 1 143 ? -6.443 2.853 -12.389 1.00 88.19 143 GLY A CA 1
ATOM 1126 C C . GLY A 1 143 ? -6.691 1.511 -11.684 1.00 88.19 143 GLY A C 1
ATOM 1127 O O . GLY A 1 143 ? -7.841 1.114 -11.525 1.00 88.19 143 GLY A O 1
ATOM 1128 N N . ASP A 1 144 ? -5.625 0.823 -11.269 1.00 89.31 144 ASP A N 1
ATOM 1129 C CA . ASP A 1 144 ? -5.629 -0.506 -10.645 1.00 89.31 144 ASP A CA 1
ATOM 1130 C C . ASP A 1 144 ? -4.718 -0.507 -9.405 1.00 89.31 144 ASP A C 1
ATOM 1132 O O . ASP A 1 144 ? -3.524 -0.844 -9.422 1.00 89.31 144 ASP A O 1
ATOM 1136 N N . HIS A 1 145 ? -5.295 -0.061 -8.291 1.00 90.50 145 HIS A N 1
ATOM 1137 C CA . HIS A 1 145 ? -4.607 0.031 -7.006 1.00 90.50 145 HIS A CA 1
ATOM 1138 C C . HIS A 1 145 ? -4.278 -1.342 -6.412 1.00 90.50 145 HIS A C 1
ATOM 1140 O O . HIS A 1 145 ? -3.272 -1.466 -5.712 1.00 90.50 145 HIS A O 1
ATOM 1146 N N . GLU A 1 146 ? -5.062 -2.382 -6.710 1.00 91.25 146 GLU A N 1
ATOM 1147 C CA . GLU A 1 146 ? -4.798 -3.738 -6.221 1.00 91.25 146 GLU A CA 1
ATOM 1148 C C . GLU A 1 146 ? -3.569 -4.340 -6.903 1.00 91.25 146 GLU A C 1
ATOM 1150 O O . GLU A 1 146 ? -2.643 -4.792 -6.218 1.00 91.25 146 GLU A O 1
ATOM 1155 N N . ALA A 1 147 ? -3.487 -4.273 -8.236 1.00 93.75 147 ALA A N 1
ATOM 1156 C CA . ALA A 1 147 ? -2.299 -4.724 -8.954 1.00 93.75 147 ALA A CA 1
ATOM 1157 C C . ALA A 1 147 ? -1.062 -3.916 -8.549 1.00 93.75 147 ALA A C 1
ATO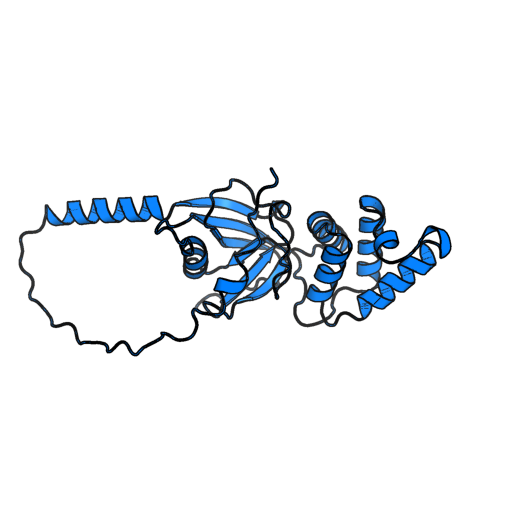M 1159 O O . ALA A 1 147 ? 0.013 -4.494 -8.356 1.00 93.75 147 ALA A O 1
ATOM 1160 N N . THR A 1 148 ? -1.219 -2.603 -8.344 1.00 95.06 148 THR A N 1
ATOM 1161 C CA . THR A 1 148 ? -0.146 -1.734 -7.840 1.00 95.06 148 THR A CA 1
ATOM 1162 C C . THR A 1 148 ? 0.353 -2.212 -6.478 1.00 95.06 148 THR A C 1
ATOM 1164 O O . THR A 1 148 ? 1.531 -2.553 -6.338 1.00 95.06 148 THR A O 1
ATOM 1167 N N . ALA A 1 149 ? -0.528 -2.318 -5.479 1.00 95.56 149 ALA A N 1
ATOM 1168 C CA . ALA A 1 149 ? -0.166 -2.796 -4.145 1.00 95.56 149 ALA A CA 1
ATOM 1169 C C . ALA A 1 149 ? 0.475 -4.187 -4.175 1.00 95.56 149 ALA A C 1
ATOM 1171 O O . ALA A 1 149 ? 1.454 -4.451 -3.464 1.00 95.56 149 ALA A O 1
ATOM 1172 N N . LYS A 1 150 ? -0.045 -5.081 -5.020 1.00 96.56 150 LYS A N 1
ATOM 1173 C CA . LYS A 1 150 ? 0.493 -6.427 -5.187 1.00 96.56 150 LYS A CA 1
ATOM 1174 C C . LYS A 1 150 ? 1.903 -6.406 -5.782 1.00 96.56 150 LYS A C 1
ATOM 1176 O O . LYS A 1 150 ? 2.771 -7.144 -5.312 1.00 96.56 150 LYS A O 1
ATOM 1181 N N . ALA A 1 151 ? 2.164 -5.573 -6.787 1.00 98.00 151 ALA A N 1
ATOM 1182 C CA . ALA A 1 151 ? 3.482 -5.464 -7.405 1.00 98.00 151 ALA A CA 1
ATOM 1183 C C . ALA A 1 151 ? 4.537 -4.983 -6.395 1.00 98.00 151 ALA A C 1
ATOM 1185 O O . ALA A 1 151 ? 5.599 -5.603 -6.272 1.00 98.00 151 ALA A O 1
ATOM 1186 N N . PHE A 1 152 ? 4.218 -3.953 -5.605 1.00 98.25 152 PHE A N 1
ATOM 1187 C CA . PHE A 1 152 ? 5.089 -3.475 -4.526 1.00 98.25 152 PHE A CA 1
ATOM 1188 C C . PHE A 1 152 ? 5.307 -4.536 -3.435 1.00 98.25 152 PHE A C 1
ATOM 1190 O O . PHE A 1 152 ? 6.439 -4.734 -2.975 1.00 98.25 152 PHE A O 1
ATOM 1197 N N . TYR A 1 153 ? 4.268 -5.289 -3.066 1.00 98.12 153 TYR A N 1
ATOM 1198 C CA . TYR A 1 153 ? 4.402 -6.401 -2.124 1.00 98.12 153 TYR A CA 1
ATOM 1199 C C . TYR A 1 153 ? 5.319 -7.516 -2.641 1.00 98.12 153 TYR A C 1
ATOM 1201 O O . TYR A 1 153 ? 6.167 -8.044 -1.913 1.00 98.12 153 TYR A O 1
ATOM 1209 N N . ASP A 1 154 ? 5.164 -7.903 -3.902 1.00 98.12 154 ASP A N 1
ATOM 1210 C CA . ASP A 1 154 ? 5.952 -8.983 -4.482 1.00 98.12 154 ASP A CA 1
ATOM 1211 C C . ASP A 1 154 ? 7.440 -8.616 -4.590 1.00 98.12 154 ASP A C 1
ATOM 1213 O O . ASP A 1 154 ? 8.286 -9.498 -4.433 1.00 98.12 154 ASP A O 1
ATOM 1217 N N . VAL A 1 155 ? 7.760 -7.345 -4.865 1.00 98.38 155 VAL A N 1
ATOM 1218 C CA . VAL A 1 155 ? 9.143 -6.870 -5.041 1.00 98.38 155 VAL A CA 1
ATOM 1219 C C . VAL A 1 155 ? 9.835 -6.617 -3.710 1.00 98.38 155 VAL A C 1
ATOM 1221 O O . VAL A 1 155 ? 10.937 -7.118 -3.496 1.00 98.38 155 VAL A O 1
ATOM 1224 N N . GLY A 1 156 ? 9.207 -5.839 -2.829 1.00 97.25 156 GLY A N 1
ATOM 1225 C CA . GLY A 1 156 ? 9.871 -5.300 -1.640 1.00 97.25 156 GLY A CA 1
ATOM 1226 C C . GLY A 1 156 ? 9.172 -5.607 -0.324 1.00 97.25 156 GLY A C 1
ATOM 1227 O O . GLY A 1 156 ? 9.647 -5.157 0.716 1.00 97.25 156 GLY A O 1
ATOM 1228 N N . LYS A 1 157 ? 8.063 -6.361 -0.352 1.00 97.56 157 LYS A N 1
ATOM 1229 C CA . LYS A 1 157 ? 7.222 -6.642 0.825 1.00 97.56 157 LYS A CA 1
ATOM 1230 C C . LYS A 1 157 ? 6.662 -5.381 1.485 1.00 97.56 157 LYS A C 1
ATOM 1232 O O . LYS A 1 157 ? 6.418 -5.346 2.689 1.00 97.56 157 LYS A O 1
ATOM 1237 N N . TYR A 1 158 ? 6.427 -4.353 0.674 1.00 98.00 158 TYR A N 1
ATOM 1238 C CA . TYR A 1 158 ? 5.756 -3.134 1.099 1.00 98.00 158 TYR A CA 1
ATOM 1239 C C . TYR A 1 158 ? 4.294 -3.422 1.409 1.00 98.00 158 TYR A C 1
ATOM 1241 O O . TYR A 1 158 ? 3.584 -3.972 0.570 1.00 98.00 158 TYR A O 1
ATOM 1249 N N . THR A 1 159 ? 3.871 -3.087 2.622 1.00 97.50 159 THR A N 1
ATOM 1250 C CA . THR A 1 159 ? 2.564 -3.495 3.159 1.00 97.50 159 THR A CA 1
ATOM 1251 C C . THR A 1 159 ? 1.687 -2.345 3.613 1.00 97.50 159 THR A C 1
ATOM 1253 O O . THR A 1 159 ? 0.466 -2.469 3.646 1.00 97.50 159 THR A O 1
ATOM 1256 N N . HIS A 1 160 ? 2.290 -1.235 4.021 1.00 97.25 160 HIS A N 1
ATOM 1257 C CA . HIS A 1 160 ? 1.530 -0.168 4.645 1.00 97.25 160 HIS A CA 1
ATOM 1258 C C . HIS A 1 160 ? 2.232 1.178 4.560 1.00 97.25 160 HIS A C 1
ATOM 1260 O O . HIS A 1 160 ? 3.427 1.247 4.297 1.00 97.25 160 HIS A O 1
ATOM 1266 N N . ILE A 1 161 ? 1.475 2.231 4.825 1.00 96.06 161 ILE A N 1
ATOM 1267 C CA . ILE A 1 161 ? 1.953 3.590 5.050 1.00 96.06 161 ILE A CA 1
ATOM 1268 C C . ILE A 1 161 ? 1.641 3.936 6.505 1.00 96.06 161 ILE A C 1
ATOM 1270 O O . ILE A 1 161 ? 0.551 3.632 6.997 1.00 96.06 161 ILE A O 1
ATOM 1274 N N . ILE A 1 162 ? 2.591 4.567 7.190 1.00 94.62 162 ILE A N 1
ATOM 1275 C CA . ILE A 1 162 ? 2.385 5.133 8.524 1.00 94.62 162 ILE A CA 1
ATOM 1276 C C . ILE A 1 162 ? 2.170 6.630 8.333 1.00 94.62 162 ILE A C 1
ATOM 1278 O O . ILE A 1 162 ? 3.091 7.346 7.946 1.00 94.62 162 ILE A O 1
ATOM 1282 N N . ALA A 1 163 ? 0.950 7.092 8.572 1.00 90.31 163 ALA A N 1
ATOM 1283 C CA . ALA A 1 163 ? 0.565 8.484 8.398 1.00 90.31 163 ALA A CA 1
ATOM 1284 C C . ALA A 1 163 ? 0.062 9.089 9.713 1.00 90.31 163 ALA A C 1
ATOM 1286 O O . ALA A 1 163 ? -0.321 8.376 10.643 1.00 90.31 163 ALA A O 1
ATOM 1287 N N . GLU A 1 164 ? 0.032 10.418 9.778 1.00 86.38 164 GLU A N 1
ATOM 1288 C CA . GLU A 1 164 ? -0.636 11.142 10.858 1.00 86.38 164 GLU A CA 1
ATOM 1289 C C . GLU A 1 164 ? -2.012 11.628 10.378 1.00 86.38 164 GLU A C 1
ATOM 1291 O O . GLU A 1 164 ? -2.123 12.328 9.369 1.00 86.38 164 GLU A O 1
ATOM 1296 N N . GLU A 1 165 ? -3.067 11.286 11.115 1.00 75.56 165 GLU A N 1
ATOM 1297 C CA . GLU A 1 165 ? -4.350 11.985 11.032 1.00 75.56 165 GLU A CA 1
ATOM 1298 C C . GLU A 1 165 ? -4.211 13.338 11.730 1.00 75.56 165 GLU A C 1
ATOM 1300 O O . GLU A 1 165 ? -3.601 13.433 12.792 1.00 75.56 165 GLU A O 1
ATOM 1305 N N . GLN A 1 166 ? -4.772 14.394 11.143 1.00 74.12 166 GLN A N 1
ATOM 1306 C CA . GLN A 1 166 ? -4.703 15.753 11.698 1.00 74.12 166 GLN A CA 1
ATOM 1307 C C . GLN A 1 166 ? -6.074 16.431 11.773 1.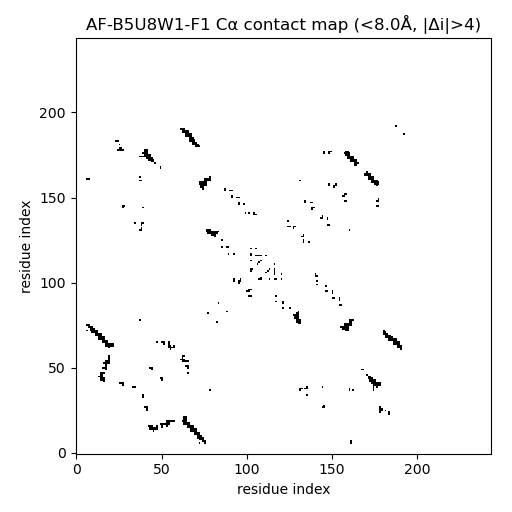00 74.12 166 GLN A C 1
ATOM 1309 O O . GLN A 1 166 ? -6.222 17.419 12.487 1.00 74.12 166 GLN A O 1
ATOM 1314 N N . LEU A 1 167 ? -7.079 15.936 11.043 1.00 67.19 167 LEU A N 1
ATOM 1315 C CA . LEU A 1 167 ? -8.364 16.615 10.882 1.00 67.19 167 LEU A CA 1
ATOM 1316 C C . LEU A 1 167 ? -9.290 16.415 12.080 1.00 67.19 167 LEU A C 1
ATOM 1318 O O . LEU A 1 167 ? -10.035 17.323 12.438 1.00 67.19 167 LEU A O 1
ATOM 1322 N N . ARG A 1 168 ? -9.281 15.224 12.685 1.00 67.50 168 ARG A N 1
ATOM 1323 C CA . ARG A 1 168 ? -10.246 14.854 13.740 1.00 67.50 168 ARG A CA 1
ATOM 1324 C C . ARG A 1 168 ? -9.602 14.727 15.099 1.00 67.50 168 ARG A C 1
ATOM 1326 O O . ARG A 1 168 ? -10.070 15.294 16.080 1.00 67.50 168 ARG A O 1
ATOM 1333 N N . GLN A 1 169 ? -8.524 13.965 15.131 1.00 71.62 169 GLN A N 1
ATOM 1334 C CA . GLN A 1 169 ? -7.728 13.725 16.310 1.00 71.62 169 GLN A CA 1
ATOM 1335 C C . GLN A 1 169 ? -6.318 13.453 15.828 1.00 71.62 169 GLN A C 1
ATOM 1337 O O . GLN A 1 169 ? -6.119 12.576 14.990 1.00 71.62 169 GLN A O 1
ATOM 1342 N N . LYS A 1 170 ? -5.356 14.218 16.350 1.00 81.12 170 LYS A N 1
ATOM 1343 C CA . LYS A 1 170 ? -3.956 13.978 16.032 1.00 81.12 170 LYS A CA 1
ATOM 1344 C C . LYS A 1 170 ? -3.555 12.604 16.550 1.00 81.12 170 LYS A C 1
ATOM 1346 O O . LYS A 1 170 ? -3.510 12.408 17.764 1.00 81.12 170 LYS A O 1
ATOM 1351 N N . ASP A 1 171 ? -3.268 11.690 15.638 1.00 84.69 171 ASP A N 1
ATOM 1352 C CA . ASP A 1 171 ? -2.926 10.312 15.970 1.00 84.69 171 ASP A CA 1
ATOM 1353 C C . ASP A 1 171 ? -2.361 9.582 14.739 1.00 84.69 171 ASP A C 1
ATOM 1355 O O . ASP A 1 171 ? -2.400 10.088 13.616 1.00 84.69 171 ASP A O 1
ATOM 1359 N N . VAL A 1 172 ? -1.867 8.368 14.955 1.00 89.81 172 VAL A N 1
ATOM 1360 C CA . VAL A 1 172 ? -1.333 7.503 13.905 1.00 89.81 172 VAL A CA 1
ATOM 1361 C C . VAL A 1 172 ? -2.460 6.781 13.168 1.00 89.81 172 VAL A C 1
ATOM 1363 O O . VAL A 1 172 ? -3.386 6.222 13.768 1.00 89.81 172 VAL A O 1
ATOM 1366 N N . VAL A 1 173 ? -2.325 6.732 11.847 1.00 91.88 173 VAL A N 1
ATOM 1367 C CA . VAL A 1 173 ? -3.138 5.925 10.940 1.00 91.88 173 VAL A CA 1
ATOM 1368 C C . VAL A 1 173 ? -2.222 5.020 10.130 1.00 91.88 173 VAL A C 1
ATOM 1370 O O . VAL A 1 173 ? -1.193 5.448 9.612 1.00 91.88 173 VAL A O 1
ATOM 1373 N N . ILE A 1 174 ? -2.615 3.756 10.016 1.00 95.06 174 ILE A N 1
ATOM 1374 C CA . ILE A 1 174 ? -1.926 2.738 9.231 1.00 95.06 174 ILE A CA 1
ATOM 1375 C C . ILE A 1 174 ? -2.760 2.468 7.987 1.00 95.06 174 ILE A C 1
ATOM 1377 O O . ILE A 1 174 ? -3.864 1.934 8.083 1.00 95.06 174 ILE A O 1
ATOM 1381 N N . VAL A 1 175 ? -2.243 2.848 6.823 1.00 94.88 175 VAL A N 1
ATOM 1382 C CA . VAL A 1 175 ? -2.901 2.607 5.534 1.00 94.88 175 VAL A CA 1
ATOM 1383 C C . VAL A 1 175 ? -2.339 1.321 4.954 1.00 94.88 175 VAL A C 1
ATOM 1385 O O . VAL A 1 175 ? -1.192 1.287 4.523 1.00 94.88 175 VAL A O 1
ATOM 1388 N N . VAL A 1 176 ? -3.115 0.244 4.990 1.00 96.06 176 VAL A N 1
ATOM 1389 C CA . VAL A 1 176 ? -2.677 -1.092 4.571 1.00 96.06 176 VAL A CA 1
ATOM 1390 C C . VAL A 1 176 ? -2.978 -1.296 3.092 1.00 96.06 176 VAL A C 1
ATOM 1392 O O . VAL A 1 176 ? -4.120 -1.157 2.660 1.00 96.06 176 VAL A O 1
ATOM 1395 N N . LEU A 1 177 ? -1.960 -1.653 2.317 1.00 95.38 177 LEU A N 1
ATOM 1396 C CA . LEU A 1 177 ? -2.052 -1.786 0.863 1.00 95.38 177 LEU A CA 1
ATOM 1397 C C . LEU A 1 177 ? -2.620 -3.153 0.433 1.00 95.38 177 LEU A C 1
ATOM 1399 O O . LEU A 1 177 ? -3.051 -3.304 -0.702 1.00 95.38 177 LEU A O 1
ATOM 1403 N N . GLN A 1 178 ? -2.633 -4.149 1.325 1.00 95.50 178 GLN A N 1
ATOM 1404 C CA . GLN A 1 178 ? -2.988 -5.544 1.044 1.00 95.50 178 GLN A CA 1
ATOM 1405 C C . GLN A 1 178 ? -4.169 -5.947 1.930 1.00 95.50 178 GLN A C 1
ATOM 1407 O O . GLN A 1 178 ? -3.968 -6.349 3.082 1.00 95.50 178 GLN A O 1
ATOM 1412 N N . PRO A 1 179 ? -5.412 -5.812 1.432 1.00 92.62 179 PRO A N 1
ATOM 1413 C CA . PRO A 1 179 ? -6.606 -6.131 2.209 1.00 92.62 179 PRO A CA 1
ATOM 1414 C C . PRO A 1 179 ? -6.647 -7.575 2.720 1.00 92.62 179 PRO A C 1
ATOM 1416 O O . PRO A 1 179 ? -7.132 -7.815 3.821 1.00 92.62 179 PRO A O 1
ATOM 1419 N N . ASP A 1 180 ? -6.084 -8.528 1.973 1.00 92.75 180 ASP A N 1
ATOM 1420 C CA . ASP A 1 180 ? -6.017 -9.953 2.331 1.00 92.75 180 ASP A CA 1
ATOM 1421 C C . ASP A 1 180 ? -5.172 -10.233 3.588 1.00 92.75 180 ASP A C 1
ATOM 1423 O O . ASP A 1 180 ? -5.329 -11.270 4.240 1.00 92.75 180 ASP A O 1
ATOM 1427 N N . LYS A 1 181 ? -4.302 -9.291 3.975 1.00 94.62 181 LYS A N 1
ATOM 1428 C CA . LYS A 1 181 ? -3.540 -9.334 5.231 1.00 94.62 181 LYS A CA 1
ATOM 1429 C C . LYS A 1 181 ? -4.309 -8.790 6.433 1.00 94.62 181 LYS A C 1
ATOM 1431 O O . LYS A 1 181 ? -3.795 -8.882 7.549 1.00 94.62 181 LYS A O 1
ATOM 1436 N N . VAL A 1 182 ? -5.511 -8.246 6.238 1.00 96.25 182 VAL A N 1
ATOM 1437 C CA . VAL A 1 182 ? -6.373 -7.720 7.302 1.00 96.25 182 VAL A CA 1
ATOM 1438 C C . VAL A 1 182 ? -7.452 -8.748 7.637 1.00 96.25 182 VAL A C 1
ATOM 1440 O O . VAL A 1 182 ? -8.371 -8.995 6.861 1.00 96.25 182 VAL A O 1
ATOM 1443 N N . LYS A 1 183 ? -7.363 -9.346 8.826 1.00 97.50 183 LYS A N 1
ATOM 1444 C CA . LYS A 1 183 ? -8.322 -10.341 9.320 1.00 97.50 183 LYS A CA 1
ATOM 1445 C C . LYS A 1 183 ? -9.266 -9.685 10.316 1.00 97.50 183 LYS A C 1
ATOM 1447 O O . LYS A 1 183 ? -8.818 -9.180 11.343 1.00 97.50 183 LYS A O 1
ATOM 1452 N N . ILE A 1 184 ? -10.564 -9.698 10.021 1.00 97.25 184 ILE A N 1
ATOM 1453 C CA . ILE A 1 184 ? -11.595 -9.226 10.950 1.00 97.25 184 ILE A CA 1
ATOM 1454 C C . ILE A 1 184 ? -11.733 -10.242 12.084 1.00 97.25 184 ILE A C 1
ATOM 1456 O O . ILE A 1 184 ? -12.057 -11.403 11.850 1.00 97.25 184 ILE A O 1
ATOM 1460 N N . GLU A 1 185 ? -11.506 -9.792 13.315 1.00 97.56 185 GLU A N 1
ATOM 1461 C CA . GLU A 1 185 ? -11.666 -10.606 14.522 1.00 97.56 185 GLU A CA 1
ATOM 1462 C C . GLU A 1 185 ? -13.048 -10.411 15.138 1.00 97.56 185 GLU A C 1
ATOM 1464 O O . GLU A 1 185 ? -13.688 -11.353 15.602 1.00 97.56 185 GLU A O 1
ATOM 1469 N N . THR A 1 186 ? -13.520 -9.166 15.186 1.00 97.25 186 THR A N 1
ATOM 1470 C CA . THR A 1 186 ? -14.816 -8.816 15.771 1.00 97.25 186 THR A CA 1
ATOM 1471 C C . THR A 1 186 ? -15.382 -7.578 15.088 1.00 97.25 186 THR A C 1
ATOM 1473 O O . THR A 1 186 ? -14.644 -6.673 14.704 1.00 97.25 186 THR A O 1
ATOM 1476 N N . ILE A 1 187 ? -16.707 -7.541 14.953 1.00 96.62 187 ILE A N 1
ATOM 1477 C CA . ILE A 1 187 ? -17.456 -6.394 14.440 1.00 96.62 187 ILE A CA 1
ATOM 1478 C C . ILE A 1 187 ? -18.373 -5.915 15.563 1.00 96.62 187 ILE A C 1
ATOM 1480 O O . ILE A 1 187 ? -19.226 -6.670 16.026 1.00 96.62 187 ILE A O 1
ATOM 1484 N N . HIS A 1 188 ? -18.192 -4.671 15.992 1.00 94.50 188 HIS A N 1
ATOM 1485 C CA . HIS A 1 188 ? -19.041 -4.003 16.971 1.00 94.50 188 HIS A CA 1
ATOM 1486 C C . HIS A 1 188 ? -20.102 -3.181 16.241 1.00 94.50 188 HIS A C 1
ATOM 1488 O O . HIS A 1 188 ? -19.756 -2.198 15.587 1.00 94.50 188 HIS A O 1
ATOM 1494 N N . ASP A 1 189 ? -21.375 -3.571 16.339 1.00 93.12 189 ASP A N 1
ATOM 1495 C CA . ASP A 1 189 ? -22.495 -2.735 15.892 1.00 93.12 189 ASP A CA 1
ATOM 1496 C C . ASP A 1 189 ? -22.823 -1.717 16.988 1.00 93.12 189 ASP A C 1
ATOM 1498 O O . ASP A 1 189 ? -23.350 -2.053 18.053 1.00 93.12 189 ASP A O 1
ATOM 1502 N N . LEU A 1 190 ? -22.502 -0.453 16.724 1.00 88.88 190 LEU A N 1
ATOM 1503 C CA . LEU A 1 190 ? -22.674 0.618 17.699 1.00 88.88 190 LEU A CA 1
ATOM 1504 C C . LEU A 1 190 ? -24.153 0.928 17.990 1.00 88.88 190 LEU A C 1
ATOM 1506 O O . LEU A 1 190 ? -24.453 1.534 19.020 1.00 88.88 190 LEU A O 1
ATOM 1510 N N . ASN A 1 191 ? -25.094 0.530 17.123 1.00 82.81 191 ASN A N 1
ATOM 1511 C CA . ASN A 1 191 ? -26.523 0.653 17.423 1.00 82.81 191 ASN A CA 1
ATOM 1512 C C . ASN A 1 191 ? -26.977 -0.428 18.406 1.00 82.81 191 ASN A C 1
ATOM 1514 O O . ASN A 1 191 ? -27.754 -0.137 19.317 1.00 82.81 191 ASN A O 1
ATOM 1518 N N . GLU A 1 192 ? -26.505 -1.667 18.239 1.00 81.44 192 GLU A N 1
ATOM 1519 C CA . GLU A 1 192 ? -26.817 -2.762 19.166 1.00 81.44 192 GLU A CA 1
ATOM 1520 C C . GLU A 1 192 ? -26.242 -2.486 20.560 1.00 81.44 192 GLU A C 1
ATOM 1522 O O . GLU A 1 192 ? -26.946 -2.649 21.561 1.00 81.44 192 GLU A O 1
ATOM 1527 N N . GLU A 1 193 ? -25.003 -1.988 20.631 1.00 79.00 193 GLU A N 1
ATOM 1528 C CA . GLU A 1 193 ? -24.366 -1.614 21.896 1.00 79.00 193 GLU A CA 1
ATOM 1529 C C . GLU A 1 193 ? -25.145 -0.495 22.611 1.00 79.00 193 GLU A C 1
ATOM 1531 O O . GLU A 1 193 ? -25.463 -0.644 23.796 1.00 79.00 193 GLU A O 1
ATOM 1536 N N . ARG A 1 194 ? -25.561 0.566 21.899 1.00 73.06 194 ARG A N 1
ATOM 1537 C CA . ARG A 1 194 ? -26.396 1.642 22.470 1.00 73.06 194 ARG A CA 1
ATOM 1538 C C . ARG A 1 194 ? -27.727 1.117 23.013 1.00 73.06 194 ARG A C 1
ATOM 1540 O O . ARG A 1 194 ? -28.067 1.392 24.161 1.00 73.06 194 ARG A O 1
ATOM 1547 N N . ASN A 1 195 ? -28.453 0.321 22.226 1.00 71.62 195 ASN A N 1
ATOM 1548 C CA . ASN A 1 195 ? -29.745 -0.236 22.641 1.00 71.62 195 ASN A CA 1
ATOM 1549 C C . ASN A 1 195 ? -29.603 -1.148 23.874 1.00 71.62 195 ASN A C 1
ATOM 1551 O O . ASN A 1 195 ? -30.478 -1.177 24.742 1.00 71.62 195 ASN A O 1
ATOM 1555 N N . SER A 1 196 ? -28.496 -1.893 23.970 1.00 71.19 196 SER A N 1
ATOM 1556 C CA . SER A 1 196 ? -28.213 -2.742 25.129 1.00 71.19 196 SER A CA 1
ATOM 1557 C C . SER A 1 196 ? -27.949 -1.921 26.397 1.00 71.19 196 SER A C 1
ATOM 1559 O O . SER A 1 196 ? -28.482 -2.261 27.457 1.00 71.19 196 SER A O 1
ATOM 1561 N N . LEU A 1 197 ? -27.216 -0.806 26.284 1.00 69.94 197 LEU A N 1
ATOM 1562 C CA . LEU A 1 197 ? -26.940 0.113 27.389 1.00 69.94 197 LEU A CA 1
ATOM 1563 C C . LEU A 1 197 ? -28.223 0.781 27.890 1.00 69.94 197 LEU A C 1
ATOM 1565 O O . LEU A 1 197 ? -28.512 0.677 29.082 1.00 69.94 197 LEU A O 1
ATOM 1569 N N . GLU A 1 198 ? -29.041 1.336 26.990 1.00 69.62 198 GLU A N 1
ATOM 1570 C CA . GLU A 1 198 ? -30.347 1.928 27.325 1.00 69.62 198 GLU A CA 1
ATOM 1571 C C . GLU A 1 198 ? -31.251 0.916 28.049 1.00 69.62 198 GLU A C 1
ATOM 1573 O O . GLU A 1 198 ? -31.847 1.224 29.080 1.00 69.62 198 GLU A O 1
ATOM 1578 N N . SER A 1 199 ? -31.288 -0.337 27.576 1.00 62.81 199 SER A N 1
ATOM 1579 C CA . SER A 1 199 ? -32.074 -1.395 28.226 1.00 62.81 199 SER A CA 1
ATOM 1580 C C . SER A 1 199 ? -31.558 -1.782 29.621 1.00 62.81 199 SER A C 1
ATOM 1582 O O . SER A 1 199 ? -32.334 -2.224 30.472 1.00 62.81 199 SER A O 1
ATOM 1584 N N . SER A 1 200 ? -30.252 -1.627 29.865 1.00 60.78 200 SER A N 1
ATOM 1585 C CA . SER A 1 200 ? -29.610 -1.954 31.140 1.00 60.78 200 SER A CA 1
ATOM 1586 C C . SER A 1 200 ? -29.771 -0.840 32.179 1.00 60.78 200 SER A C 1
ATOM 1588 O O . SER A 1 200 ? -30.019 -1.137 33.350 1.00 60.78 200 SER A O 1
ATOM 1590 N N . GLU A 1 201 ? -29.726 0.428 31.758 1.00 58.62 201 GLU A N 1
ATOM 1591 C CA . GLU A 1 201 ? -29.982 1.588 32.618 1.00 58.62 201 GLU A CA 1
ATOM 1592 C C . GLU A 1 201 ? -31.434 1.580 33.123 1.00 58.62 201 GLU A C 1
ATOM 1594 O O . GLU A 1 201 ? -31.665 1.694 34.332 1.00 58.62 201 GLU A O 1
ATOM 1599 N N . ASP A 1 202 ? -32.396 1.257 32.251 1.00 54.72 202 ASP A N 1
ATOM 1600 C CA . ASP A 1 202 ? -33.816 1.073 32.599 1.00 54.72 202 ASP A CA 1
ATOM 1601 C C . ASP A 1 202 ? -34.061 -0.071 33.612 1.00 54.72 202 ASP A C 1
ATOM 1603 O O . ASP A 1 202 ? -35.072 -0.100 34.328 1.00 54.72 202 ASP A O 1
ATOM 1607 N N . MET A 1 203 ? -33.143 -1.042 33.711 1.00 49.97 203 MET A N 1
ATOM 1608 C CA . MET A 1 203 ? -33.203 -2.102 34.726 1.00 49.97 203 MET A CA 1
ATOM 1609 C C . MET A 1 203 ? -32.593 -1.688 36.069 1.00 49.97 203 MET A C 1
ATOM 1611 O O . MET A 1 203 ?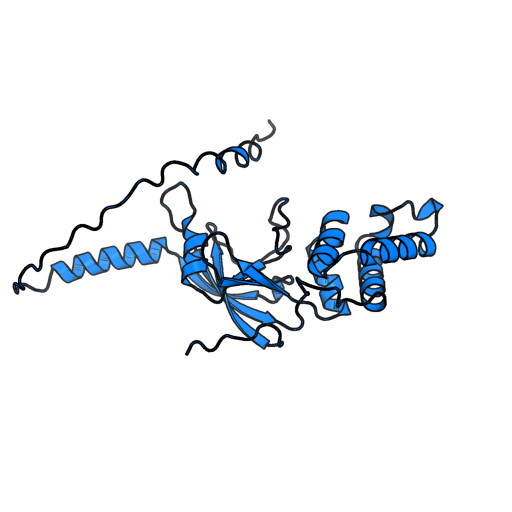 -33.052 -2.173 37.109 1.00 49.97 203 MET A O 1
ATOM 1615 N N . THR A 1 204 ? -31.602 -0.792 36.081 1.00 49.47 204 THR A N 1
ATOM 1616 C CA . THR A 1 204 ? -30.999 -0.291 37.329 1.00 49.47 204 THR A CA 1
ATOM 1617 C C . THR A 1 204 ? -31.936 0.628 38.114 1.00 49.47 204 THR A C 1
ATOM 1619 O O . THR A 1 204 ? -31.924 0.600 39.345 1.00 49.47 204 THR A O 1
ATOM 1622 N N . ASP A 1 205 ? -32.863 1.310 37.438 1.00 47.56 205 ASP A N 1
ATOM 1623 C CA . ASP A 1 205 ? -33.860 2.174 38.086 1.00 47.56 205 ASP A CA 1
ATOM 1624 C C . ASP A 1 205 ? -34.970 1.388 38.824 1.00 47.56 205 ASP A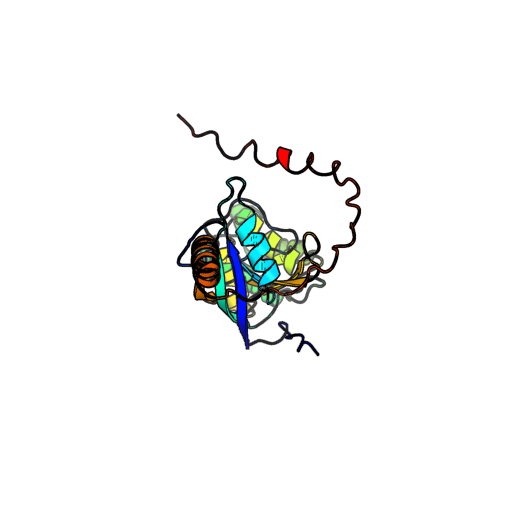 C 1
ATOM 1626 O O . ASP A 1 205 ? -35.750 1.934 39.609 1.00 47.56 205 ASP A O 1
ATOM 1630 N N . LYS A 1 206 ? -35.019 0.056 38.654 1.00 43.97 206 LYS A N 1
ATOM 1631 C CA . LYS A 1 206 ?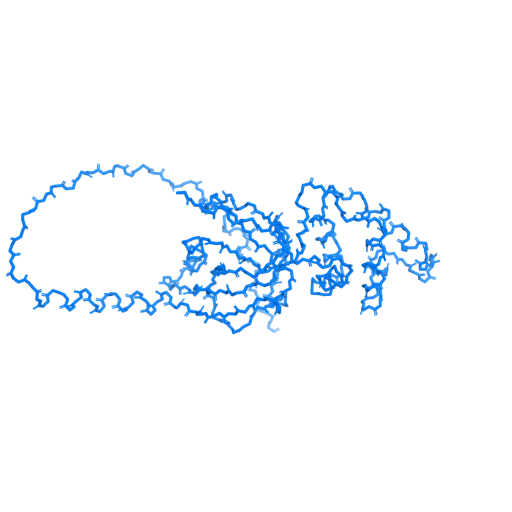 -35.912 -0.836 39.419 1.00 43.97 206 LYS A CA 1
ATOM 1632 C C . LYS A 1 206 ? -35.315 -1.343 40.732 1.00 43.97 206 LYS A C 1
ATOM 1634 O O . LYS A 1 206 ? -36.043 -1.932 41.532 1.00 43.97 206 LYS A O 1
ATOM 1639 N N . PHE A 1 207 ? -34.036 -1.083 40.998 1.00 46.78 207 PHE A N 1
ATOM 1640 C CA . PHE A 1 207 ? -33.383 -1.450 42.251 1.00 46.78 207 PHE A CA 1
ATOM 1641 C C . PHE A 1 207 ? -32.345 -0.400 42.659 1.00 46.78 207 PHE A C 1
ATOM 1643 O O . PHE A 1 207 ? -31.174 -0.631 42.432 1.00 46.78 207 PHE A O 1
ATOM 1650 N N . VAL A 1 208 ? -32.750 0.701 43.304 1.00 39.38 208 VAL A N 1
ATOM 1651 C CA . VAL A 1 208 ? -32.187 1.224 44.575 1.00 39.38 208 VAL A CA 1
ATOM 1652 C C . VAL A 1 208 ? -33.069 2.396 45.027 1.00 39.38 208 VAL A C 1
ATOM 1654 O O . VAL A 1 208 ? -32.895 3.544 44.634 1.00 39.38 208 VAL A O 1
ATOM 1657 N N . GLY A 1 209 ? -33.994 2.132 45.949 1.00 45.00 209 GLY A N 1
ATOM 1658 C CA . GLY A 1 209 ? -34.451 3.178 46.855 1.00 45.00 209 GLY A CA 1
ATOM 1659 C C . GLY A 1 209 ? -33.382 3.389 47.918 1.00 45.00 209 GLY A C 1
ATOM 1660 O O . GLY A 1 209 ? -33.378 2.634 48.878 1.00 45.00 209 GLY A O 1
ATOM 1661 N N . HIS A 1 210 ? -32.489 4.365 47.747 1.00 36.31 210 HIS A N 1
ATOM 1662 C CA . HIS A 1 210 ? -31.752 5.060 48.813 1.00 36.31 210 HIS A CA 1
ATOM 1663 C C . HIS A 1 210 ? -31.246 6.405 48.265 1.00 36.31 210 HIS A C 1
ATOM 1665 O O . HIS A 1 210 ? -30.473 6.457 47.315 1.00 36.31 210 HIS A O 1
ATOM 1671 N N . LYS A 1 211 ? -31.716 7.500 48.875 1.00 39.41 211 LYS A N 1
ATOM 1672 C CA . LYS A 1 211 ? -31.335 8.883 48.554 1.00 39.41 211 LYS A CA 1
ATOM 1673 C C . LYS A 1 211 ? -29.830 9.098 48.727 1.00 39.41 211 LYS A C 1
ATOM 1675 O O . LYS A 1 211 ? -29.312 8.837 49.812 1.00 39.41 211 LYS A O 1
ATOM 1680 N N . VAL A 1 212 ? -29.188 9.717 47.738 1.00 32.91 212 VAL A N 1
ATOM 1681 C CA . VAL A 1 212 ? -27.901 10.403 47.914 1.00 32.91 212 VAL A CA 1
ATOM 1682 C C . VAL A 1 212 ? -28.016 11.818 47.340 1.00 32.91 212 VAL A C 1
ATOM 1684 O O . VAL A 1 212 ? -28.699 12.043 46.347 1.00 32.91 212 VAL A O 1
ATOM 1687 N N . SER A 1 213 ? -27.440 12.773 48.064 1.00 29.34 213 SER A N 1
ATOM 1688 C CA . SER A 1 213 ? -27.589 14.224 47.928 1.00 29.34 213 SER A CA 1
ATOM 1689 C C . SER A 1 213 ? -27.045 14.806 46.622 1.00 29.34 213 SER A C 1
ATOM 1691 O O . SER A 1 213 ? -25.936 14.471 46.212 1.00 29.34 213 SER A O 1
ATOM 1693 N N . GLU A 1 214 ? -27.786 15.762 46.062 1.00 31.16 214 GLU A N 1
ATOM 1694 C CA . GLU A 1 214 ? -27.410 16.595 44.916 1.00 31.16 214 GLU A CA 1
ATOM 1695 C C . GLU A 1 214 ? -26.132 17.411 45.188 1.00 31.16 214 GLU A C 1
ATOM 1697 O O . GLU A 1 214 ? -26.012 18.087 46.213 1.00 31.16 214 GLU A O 1
ATOM 1702 N N . VAL A 1 215 ? -25.188 17.381 44.241 1.00 32.06 215 VAL A N 1
ATOM 1703 C CA . VAL A 1 215 ? -24.056 18.318 44.156 1.00 32.06 215 VAL A CA 1
ATOM 1704 C C . VAL A 1 215 ? -24.256 19.172 42.894 1.00 32.06 215 VAL A C 1
ATOM 1706 O O . VAL A 1 215 ? -24.590 18.606 41.854 1.00 32.06 215 VAL A O 1
ATOM 1709 N N . PRO A 1 216 ? -24.079 20.509 42.931 1.00 29.42 216 PRO A N 1
ATOM 1710 C CA . PRO A 1 216 ? -24.436 21.368 41.805 1.00 29.42 216 PRO A CA 1
ATOM 1711 C C . PRO A 1 216 ? -23.427 21.261 40.656 1.00 29.42 216 PRO A C 1
ATOM 1713 O O . PRO A 1 216 ? -22.216 21.367 40.867 1.00 29.42 216 PRO A O 1
ATOM 1716 N N . ILE A 1 217 ? -23.944 21.134 39.434 1.00 32.81 217 ILE A N 1
ATOM 1717 C CA . ILE A 1 217 ? -23.191 21.224 38.179 1.00 32.81 217 ILE A CA 1
ATOM 1718 C C . ILE A 1 217 ? -22.795 22.692 37.959 1.00 32.81 217 ILE A C 1
ATOM 1720 O O . ILE A 1 217 ? -23.643 23.583 38.004 1.00 32.81 217 ILE A O 1
ATOM 1724 N N . ARG A 1 218 ? -21.503 22.963 37.733 1.00 30.55 218 ARG A N 1
ATOM 1725 C CA . ARG A 1 218 ? -21.037 24.280 37.274 1.00 30.55 218 ARG A CA 1
ATOM 1726 C C . ARG A 1 218 ? -21.270 24.397 35.768 1.00 30.55 218 ARG A C 1
ATOM 1728 O O . ARG A 1 218 ? -20.815 23.539 35.019 1.00 30.55 218 ARG A O 1
ATOM 1735 N N . GLU A 1 219 ? -21.936 25.471 35.354 1.00 30.22 219 GLU A N 1
ATOM 1736 C CA . GLU A 1 219 ? -22.084 25.878 33.954 1.00 30.22 219 GLU A CA 1
ATOM 1737 C C . GLU A 1 219 ? -20.714 25.989 33.269 1.00 30.22 219 GLU A C 1
ATOM 1739 O O . GLU A 1 219 ? -19.850 26.759 33.698 1.00 30.22 219 GLU A O 1
ATOM 1744 N N . VAL A 1 220 ? -20.530 25.238 32.183 1.00 32.25 220 VAL A N 1
ATOM 1745 C CA . VAL A 1 220 ? -19.475 25.491 31.200 1.00 32.25 220 VAL A CA 1
ATOM 1746 C C . VAL A 1 220 ? -20.133 26.200 30.023 1.00 32.25 220 VAL A C 1
ATOM 1748 O O . VAL A 1 220 ? -21.038 25.675 29.382 1.00 32.25 220 VAL A O 1
ATOM 1751 N N . VAL A 1 221 ? -19.692 27.432 29.791 1.00 28.84 221 VAL A N 1
ATOM 1752 C CA . VAL A 1 221 ? -20.144 28.309 28.711 1.00 28.84 221 VAL A CA 1
ATOM 1753 C C . VAL A 1 221 ? -19.665 27.737 27.375 1.00 28.84 221 VAL A C 1
ATOM 1755 O O . VAL A 1 221 ? -18.464 27.726 27.108 1.00 28.84 221 VAL A O 1
ATOM 1758 N N . ILE A 1 222 ? -20.597 27.289 26.532 1.00 32.22 222 ILE A N 1
ATOM 1759 C CA . ILE A 1 222 ? -20.338 26.961 25.126 1.00 32.22 222 ILE A CA 1
ATOM 1760 C C . ILE A 1 222 ? -20.329 28.286 24.355 1.00 32.22 222 ILE A C 1
ATOM 1762 O O . ILE A 1 222 ? -21.320 29.012 24.371 1.00 32.22 222 ILE A O 1
ATOM 1766 N N . LYS A 1 223 ? -19.199 28.630 23.727 1.00 28.81 223 LYS A N 1
ATOM 1767 C CA . LYS A 1 223 ? -19.109 29.738 22.768 1.00 28.81 223 LYS A CA 1
ATOM 1768 C C . LYS A 1 223 ? -19.099 29.174 21.350 1.00 28.81 223 LYS A C 1
ATOM 1770 O O . LYS A 1 223 ? -18.161 28.474 20.989 1.00 28.81 223 LYS A O 1
ATOM 1775 N N . ASP A 1 224 ? -20.164 29.498 20.625 1.00 32.31 224 ASP A N 1
ATOM 1776 C CA . ASP A 1 224 ? -20.331 29.671 19.178 1.00 32.31 224 ASP A CA 1
ATOM 1777 C C . ASP A 1 224 ? -19.236 29.087 18.265 1.00 32.31 224 ASP A C 1
ATOM 1779 O O . ASP A 1 224 ? -18.156 29.658 18.114 1.00 32.31 224 ASP A O 1
ATOM 1783 N N . PHE A 1 225 ? -19.574 27.988 17.584 1.00 30.28 225 PHE A N 1
ATOM 1784 C CA . PHE A 1 225 ? -18.797 27.370 16.503 1.00 30.28 225 PHE A CA 1
ATOM 1785 C C . PHE A 1 225 ? -19.707 27.196 15.268 1.00 30.28 225 PHE A C 1
ATOM 1787 O O . PHE A 1 225 ? -19.985 26.091 14.821 1.00 30.28 225 PHE A O 1
ATOM 1794 N N . GLU A 1 226 ? -20.252 28.303 14.754 1.00 32.31 226 GLU A N 1
ATOM 1795 C CA . GLU A 1 226 ? -21.224 28.317 13.641 1.00 32.31 226 GLU A CA 1
ATOM 1796 C C . GLU A 1 226 ? -20.634 28.770 12.286 1.00 32.31 226 GLU A C 1
ATOM 1798 O O . GLU A 1 226 ? -21.370 29.257 11.433 1.00 32.31 226 GLU A O 1
ATOM 1803 N N . GLN A 1 227 ? -19.328 28.621 12.019 1.00 30.72 227 GLN A N 1
ATOM 1804 C CA . GLN A 1 227 ? -18.753 29.170 10.771 1.00 30.72 227 GLN A CA 1
ATOM 1805 C C . GLN A 1 227 ? -17.904 28.262 9.870 1.00 30.72 227 GLN A C 1
ATOM 1807 O O . GLN A 1 227 ? -17.304 28.774 8.931 1.00 30.72 227 GLN A O 1
ATOM 1812 N N . GLU A 1 228 ? -17.919 26.935 10.035 1.00 31.30 228 GLU A N 1
ATOM 1813 C CA . GLU A 1 228 ? -17.177 26.031 9.123 1.00 31.30 228 GLU A CA 1
ATOM 1814 C C . GLU A 1 228 ? -18.012 24.907 8.474 1.00 31.30 228 GLU A C 1
ATOM 1816 O O . GLU A 1 228 ? -17.465 23.988 7.874 1.00 31.30 228 GLU A O 1
ATOM 1821 N N . LEU A 1 229 ? -19.348 24.994 8.500 1.00 31.64 229 LEU A N 1
ATOM 1822 C CA . LEU A 1 229 ? -20.237 24.001 7.860 1.00 31.64 229 LEU A CA 1
ATOM 1823 C C . LEU A 1 229 ? -20.508 24.241 6.357 1.00 31.64 229 LEU A C 1
ATOM 1825 O O . LEU A 1 229 ? -21.250 23.478 5.738 1.00 31.64 229 LEU A O 1
ATOM 1829 N N . GLU A 1 230 ? -19.930 25.277 5.739 1.00 29.52 230 GLU A N 1
ATOM 1830 C CA . GLU A 1 230 ? -20.231 25.618 4.336 1.00 29.52 230 GLU A CA 1
ATOM 1831 C C . GLU A 1 230 ? -19.288 24.996 3.290 1.00 29.52 230 GLU A C 1
ATOM 1833 O O . GLU A 1 230 ? -19.623 25.005 2.106 1.00 29.52 230 GLU A O 1
ATOM 1838 N N . THR A 1 231 ? -18.163 24.381 3.670 1.00 31.06 231 THR A N 1
ATOM 1839 C CA . THR A 1 231 ? -17.220 23.793 2.692 1.00 31.06 231 THR A CA 1
ATOM 1840 C C . THR A 1 231 ? -17.419 22.295 2.442 1.00 31.06 231 THR A C 1
ATOM 1842 O O . THR A 1 231 ? -17.004 21.797 1.396 1.00 31.06 231 THR A O 1
ATOM 1845 N N . THR A 1 232 ? -18.118 21.570 3.321 1.00 34.00 232 THR A N 1
ATOM 1846 C CA . THR A 1 232 ? -18.401 20.128 3.153 1.00 34.00 232 THR A CA 1
ATOM 1847 C C . THR A 1 232 ? -19.570 19.843 2.204 1.00 34.00 232 THR A C 1
ATOM 1849 O O . THR A 1 232 ? -19.637 18.774 1.608 1.00 34.00 232 THR A O 1
ATOM 1852 N N . ASN A 1 233 ? -20.452 20.818 1.968 1.00 30.92 233 ASN A N 1
ATOM 1853 C CA . ASN A 1 233 ? -21.645 20.654 1.126 1.00 30.92 233 ASN A CA 1
ATOM 1854 C C . ASN A 1 233 ? -21.399 20.741 -0.395 1.00 30.92 233 ASN A C 1
ATOM 1856 O O . ASN A 1 233 ? -22.348 20.588 -1.172 1.00 30.92 233 ASN A O 1
ATOM 1860 N N . TYR A 1 234 ? -20.167 21.002 -0.848 1.00 27.48 234 TYR A N 1
ATOM 1861 C CA . TYR A 1 234 ? -19.873 21.150 -2.280 1.00 27.48 234 TYR A CA 1
ATOM 1862 C C . TYR A 1 234 ? -19.479 19.831 -2.973 1.00 27.48 234 TYR A C 1
ATOM 1864 O O . TYR A 1 234 ? -19.660 19.715 -4.183 1.00 27.48 234 TYR A O 1
ATOM 1872 N N . TYR A 1 235 ? -19.021 18.814 -2.234 1.00 30.72 235 TYR A N 1
ATOM 1873 C CA . TYR A 1 235 ? -18.476 17.584 -2.834 1.00 30.72 235 TYR A CA 1
ATOM 1874 C C . TYR A 1 235 ? -19.455 16.399 -2.909 1.00 30.72 235 TYR A C 1
ATOM 1876 O O . TYR A 1 235 ? -19.217 15.477 -3.681 1.00 30.72 235 TYR A O 1
ATOM 1884 N N . ASP A 1 236 ? -20.604 16.456 -2.225 1.00 33.78 236 ASP A N 1
ATOM 1885 C CA . ASP A 1 236 ? -21.598 15.363 -2.225 1.00 33.78 236 ASP A CA 1
ATOM 1886 C C . ASP A 1 236 ? -22.696 15.483 -3.302 1.00 33.78 236 ASP A C 1
ATOM 1888 O O . ASP A 1 236 ? -23.506 14.574 -3.485 1.00 33.78 236 ASP A O 1
ATOM 1892 N N . LYS A 1 237 ? -22.757 16.587 -4.062 1.00 29.25 237 LYS A N 1
ATOM 1893 C CA . LYS A 1 237 ? -23.885 16.848 -4.983 1.00 29.25 237 LYS A CA 1
ATOM 1894 C C . LYS A 1 237 ? -23.754 16.298 -6.407 1.00 29.25 237 LYS A C 1
ATOM 1896 O O . LYS A 1 237 ? -24.675 16.510 -7.194 1.00 29.25 237 LYS A O 1
ATOM 1901 N N . GLN A 1 238 ? -22.681 15.590 -6.763 1.00 29.30 238 GLN A N 1
ATOM 1902 C CA . GLN A 1 238 ? -22.535 15.026 -8.120 1.00 29.30 238 GLN A CA 1
ATOM 1903 C C . GLN A 1 238 ? -22.425 13.496 -8.198 1.00 29.30 238 GLN A C 1
ATOM 1905 O O . GLN A 1 238 ? -22.296 12.969 -9.298 1.00 29.30 238 GLN A O 1
ATOM 1910 N N . ALA A 1 239 ? -22.562 12.764 -7.089 1.00 33.16 239 ALA A N 1
ATOM 1911 C CA . ALA A 1 239 ? -22.378 11.308 -7.094 1.00 33.16 239 ALA A CA 1
ATOM 1912 C C . ALA A 1 239 ? -23.644 10.466 -7.369 1.00 33.16 239 ALA A C 1
ATOM 1914 O O . ALA A 1 239 ? -23.519 9.261 -7.549 1.00 33.16 239 ALA A O 1
ATOM 1915 N N . TRP A 1 240 ? -24.848 11.050 -7.444 1.00 31.34 240 TRP A N 1
ATOM 1916 C CA . TRP A 1 240 ? -26.081 10.272 -7.666 1.00 31.34 240 TRP A CA 1
ATOM 1917 C C . TRP A 1 240 ? -27.088 11.004 -8.561 1.00 31.34 240 TRP A C 1
ATOM 1919 O O . TRP A 1 240 ? -28.083 11.559 -8.096 1.00 31.34 240 TRP A O 1
ATOM 1929 N N . GLN A 1 241 ? -26.843 10.988 -9.871 1.00 30.03 241 GLN A N 1
ATOM 1930 C CA . GLN A 1 241 ? -27.940 10.942 -10.839 1.00 30.03 241 GLN A CA 1
ATOM 1931 C C . GLN A 1 241 ? -27.838 9.622 -11.596 1.00 30.03 241 GLN A C 1
ATOM 1933 O O . GLN A 1 241 ? -26.918 9.415 -12.384 1.00 30.03 241 GLN A O 1
ATOM 1938 N N . GLU A 1 242 ? -28.765 8.716 -11.296 1.00 31.42 242 GLU A N 1
ATOM 1939 C CA . GLU A 1 242 ? -28.942 7.469 -12.034 1.00 31.42 242 GLU A CA 1
ATOM 1940 C C . GLU A 1 242 ? -29.275 7.769 -13.508 1.00 31.42 242 GLU A C 1
ATOM 1942 O O . GLU A 1 242 ? -30.068 8.678 -13.781 1.00 31.42 242 GLU A O 1
ATOM 1947 N N . PRO A 1 243 ? -28.721 7.022 -14.476 1.00 36.16 243 PRO A N 1
ATOM 1948 C CA . PRO A 1 243 ? -29.191 7.090 -15.850 1.00 36.16 243 PRO A CA 1
ATOM 1949 C C . PRO A 1 243 ? -30.534 6.351 -15.988 1.00 36.16 243 PRO A C 1
ATOM 1951 O O . PRO A 1 243 ? -30.661 5.192 -15.590 1.00 36.16 243 PRO A O 1
ATOM 1954 N N . HIS A 1 244 ? -31.522 7.041 -16.565 1.00 36.12 244 HIS A N 1
ATOM 1955 C CA . HIS A 1 244 ? -32.761 6.460 -17.096 1.00 36.12 244 HIS A CA 1
ATOM 1956 C C . HIS A 1 244 ? -32.522 5.649 -18.373 1.00 36.12 244 HIS A C 1
ATOM 1958 O O . HIS A 1 244 ? -31.664 6.069 -19.185 1.00 36.12 244 HIS A O 1
#

Secondary structure (DSSP, 8-state):
------SSS-EEEEEEEEESS--SS--STT--S--BTTBSSEEEBS-HHHHHHHHT--TTS---EEEEEEEEE-EEEPSSS--S-HHHHHHHHHHHHHHH-THHHHS-HHHH-HHHHHHHHHHHHTT-SSHHHHHHHHHHHHT-HHHHHHHHHHHH-EEEEEEEE-SSS-EEEEEES-GGGEEEEEEEEHHHHHHHHHHHHHHHTTS--------PPPPP------SSTTSGGGSSTTS-----

Sequence (244 aa):
MSNEQNYETGGTYRLFHGSMNKFDEFSLDHKGLNGTANGFGVYLTPNKEMATMYAEQGSNGNNGFVYEVNVELEKPISMNERTITDEELSKVIDKLQESNDILNDYNDVSYYGEKVVKREVIASLSENENDVDLINDIGNTIGDHEATAKAFYDVGKYTHIIAEEQLRQKDVVIVVLQPDKVKIETIHDLNEERNSLESSEDMTDKFVGHKVSEVPIREVVIKDFEQELETTNYYDKQAWQEPH

Solvent-accessible surface area (backbone atoms only — not comparable to full-atom values): 14606 Å² total; per-residue (Å²): 131,82,81,78,78,71,76,74,54,54,46,79,44,75,33,19,30,36,28,69,66,90,76,93,72,67,69,77,86,83,65,81,96,61,73,46,101,78,36,67,61,52,68,30,22,79,46,58,70,62,18,42,59,49,7,48,72,47,96,77,86,51,52,16,28,36,34,37,29,44,33,65,44,51,28,59,43,39,76,79,36,66,75,76,44,71,69,54,49,52,52,28,51,50,48,38,38,76,76,68,48,47,54,58,74,76,38,64,36,92,80,67,31,60,74,51,42,50,52,51,51,51,60,59,53,67,68,41,69,16,33,40,57,37,53,42,53,52,19,64,67,70,72,40,54,57,63,42,32,47,28,41,30,74,71,69,39,39,30,30,29,73,39,75,42,72,90,88,55,79,44,67,31,40,25,29,42,50,41,92,44,51,41,80,76,46,76,43,50,49,52,61,53,50,55,51,49,57,58,50,54,67,53,50,76,77,67,71,97,71,93,78,84,90,76,87,83,77,87,76,84,83,77,87,86,88,82,76,79,76,71,70,70,71,76,71,78,77,81,80,79,81,84,130

pLDDT: mean 78.82, std 24.29, range [27.48, 98.69]

InterPro domains:
  IPR049522 ART-PolyVal-like domain [PF18760] (10-183)

Foldseek 3Di:
DPPPDDLQAWDKDKWKAADCDDDQFDDQPPDDDDQDPQGAAGKTFRDQVVNQVRQQPDPPRFGHKMFIKIFTAHHAFDPAADPQDLVLVLQLVVQCCVPQVLLVLQHDCVVQNPVRSSVVVSVVLVVDGTRRVSLRVSCVSRVNLLSSLVSSCVRPNHFWYWDFDDPPDTHTITGGSHRVRIGTPDMDRPVVVVVVVVVVVVVPVVDDPDDDDDDDDDDDDDDDPPPDPPPVVPPPPPPDDDDD

Radius of gyration: 23.51 Å; Cα contacts (8 Å, |Δi|>4): 353; chains: 1; bounding box: 52×40×81 Å

Nearest PDB structures (foldseek):
  5dsy-assembly4_D  TM=6.458E-01  e=4.841E-01  Homo sapiens
  6nrj-assembly1_A  TM=6.317E-01  e=6.202E-01  Homo sapiens
  8u4w-assembly2_B  TM=6.397E-01  e=1.225E+00  Homo sapiens
  5juo-assembly1_Y  TM=1.906E-01  e=1.476E+00  Saccharomyces cerevisiae

Mean predicted aligned error: 11.94 Å